Protein AF-A0A815YYY9-F1 (afdb_monomer_lite)

Foldseek 3Di:
DCPVVVVVVVVVVVVVVVVVVVVVVVVVVVVVVVVVVVVVVVCVVVVVVVVVVVVVVVVVVVVVVVVVVVVVVVVVVVVVVVVVVVVVVVVVVVVVVVVVVVVVVVVVVVVVVVVVVVVVVVVVVVVVVVVVVVVVVVVVVVVVVVVVVVVVVVVVVVVPDDPVVVVVVVVVVVVVVVVVVVVVVVVLLVLLVVLQVVQQVVVVVCVVCVVVVHHPVNVVDDDDRDDRPPDDQADDPPSSPPPDD

InterPro domains:
  IPR025593 Growth arrest-specific protein 8 domain [PF13851] (1-187)
  IPR039308 Growth arrest-specific protein 8 [PTHR31543] (1-241)

Organism: NCBI:txid433720

Sequence (245 aa):
KNYYNDITLNNLNLINTLKNEIENKKKEEERLQKRMTELENENRKMREPLEAARKELEELRRKAENFEKTKALYEKTKSQLKNCEADFKNSKWEYEVLLQRFEIIQKERDDLYNKFIKAINEVQQKSSLKNLLLEKKLSTLADSLEKKEAQLNEVLSASNLDPASLSVVTRKLEEVLDAKNTSIRDLQYELARVCKAHNDILRTYEAKLRQFGIPIEEIGFKPLESAVAGQQLGRGVAGLVTSPP

Structure (mmCIF, N/CA/C/O backbone):
data_AF-A0A815YYY9-F1
#
_entry.id   AF-A0A815YYY9-F1
#
loop_
_atom_site.group_PDB
_atom_site.id
_atom_site.type_symbol
_atom_site.label_atom_id
_atom_site.label_alt_id
_atom_site.label_comp_id
_atom_site.label_asym_id
_atom_site.label_entity_id
_atom_site.label_seq_id
_atom_site.pdbx_PDB_ins_code
_atom_site.Cartn_x
_atom_site.Cartn_y
_atom_site.Cartn_z
_atom_site.occupancy
_atom_site.B_iso_or_equiv
_atom_site.auth_seq_id
_atom_site.auth_comp_id
_atom_site.auth_asym_id
_atom_site.auth_atom_id
_atom_site.pdbx_PDB_model_num
ATOM 1 N N . LYS A 1 1 ? -93.487 5.468 129.216 1.00 51.47 1 LYS A N 1
ATOM 2 C CA . LYS A 1 1 ? -92.030 5.207 129.083 1.00 51.47 1 LYS A CA 1
ATOM 3 C C . LYS A 1 1 ? -91.671 4.240 127.935 1.00 51.47 1 LYS A C 1
ATOM 5 O O . LYS A 1 1 ? -90.515 4.254 127.552 1.00 51.47 1 LYS A O 1
ATOM 10 N N . ASN A 1 2 ? -92.624 3.513 127.319 1.00 56.38 2 ASN A N 1
ATOM 11 C CA . ASN A 1 2 ? -92.329 2.509 126.271 1.00 56.38 2 ASN A CA 1
ATOM 12 C C . ASN A 1 2 ? -92.392 3.019 124.808 1.00 56.38 2 ASN A C 1
ATOM 14 O O . ASN A 1 2 ? -91.608 2.566 123.991 1.00 56.38 2 ASN A O 1
ATOM 18 N N . TYR A 1 3 ? -93.229 4.011 124.473 1.00 56.28 3 TYR A N 1
ATOM 19 C CA . TYR A 1 3 ? -93.378 4.519 123.089 1.00 56.28 3 TYR A CA 1
ATOM 20 C C . TYR A 1 3 ? -92.104 5.173 122.517 1.00 56.28 3 TYR A C 1
ATOM 22 O O . TYR A 1 3 ? -91.710 4.930 121.381 1.00 56.28 3 TYR A O 1
ATOM 30 N N . TYR A 1 4 ? -91.406 5.961 123.339 1.00 54.97 4 TYR A N 1
ATOM 31 C CA . TYR A 1 4 ? -90.119 6.546 122.957 1.00 54.97 4 TYR A CA 1
ATOM 32 C C . TYR A 1 4 ? -89.001 5.501 122.856 1.00 54.97 4 TYR A C 1
ATOM 34 O O . TYR A 1 4 ? -88.022 5.764 122.167 1.00 54.97 4 TYR A O 1
ATOM 42 N N . ASN A 1 5 ? -89.161 4.332 123.491 1.00 58.66 5 ASN A N 1
ATOM 43 C CA . ASN A 1 5 ? -88.198 3.230 123.468 1.00 58.66 5 ASN A CA 1
ATOM 44 C C . ASN A 1 5 ? -88.311 2.399 122.171 1.00 58.66 5 ASN A C 1
ATOM 46 O O . ASN A 1 5 ? -87.298 2.022 121.598 1.00 58.66 5 ASN A O 1
ATOM 50 N N . ASP A 1 6 ? -89.527 2.192 121.649 1.00 61.88 6 ASP A N 1
ATOM 51 C CA . ASP A 1 6 ? -89.749 1.480 120.376 1.00 61.88 6 ASP A CA 1
ATOM 52 C C . ASP A 1 6 ? -89.409 2.339 119.150 1.00 61.88 6 ASP A C 1
ATOM 54 O O . ASP A 1 6 ? -88.838 1.843 118.179 1.00 61.88 6 ASP A O 1
ATOM 58 N N . ILE A 1 7 ? -89.685 3.650 119.200 1.00 64.38 7 ILE A N 1
ATOM 59 C CA . ILE A 1 7 ? -89.238 4.589 118.156 1.00 64.38 7 ILE A CA 1
ATOM 60 C C . ILE A 1 7 ? -87.713 4.699 118.158 1.00 64.38 7 ILE A C 1
ATOM 62 O O . ILE A 1 7 ? -87.104 4.723 117.090 1.00 64.38 7 ILE A O 1
ATOM 66 N N . THR A 1 8 ? -87.073 4.720 119.333 1.00 62.91 8 THR A N 1
ATOM 67 C CA . THR A 1 8 ? -85.605 4.678 119.389 1.00 62.91 8 THR A CA 1
ATOM 68 C C . THR A 1 8 ? -85.065 3.346 118.896 1.00 62.91 8 THR A C 1
ATOM 70 O O . THR A 1 8 ? -84.108 3.390 118.139 1.00 62.91 8 THR A O 1
ATOM 73 N N . LEU A 1 9 ? -85.683 2.201 119.205 1.00 70.38 9 LEU A N 1
ATOM 74 C CA . LEU A 1 9 ? -85.263 0.884 118.706 1.00 70.38 9 LEU A CA 1
ATOM 75 C C . LEU A 1 9 ? -85.405 0.755 117.178 1.00 70.38 9 LEU A C 1
ATOM 77 O O . LEU A 1 9 ? -84.488 0.270 116.517 1.00 70.38 9 LEU A O 1
ATOM 81 N N . ASN A 1 10 ? -86.516 1.221 116.598 1.00 73.12 10 ASN A N 1
ATOM 82 C CA . ASN A 1 10 ? -86.735 1.183 115.149 1.00 73.12 10 ASN A CA 1
ATOM 83 C C . ASN A 1 10 ? -85.814 2.164 114.409 1.00 73.12 10 ASN A C 1
ATOM 85 O O . ASN A 1 10 ? -85.185 1.799 113.417 1.00 73.12 10 ASN A O 1
ATOM 89 N N . ASN A 1 11 ? -85.640 3.377 114.945 1.00 75.50 11 ASN A N 1
ATOM 90 C CA . ASN A 1 11 ? -84.644 4.313 114.432 1.00 75.50 11 ASN A CA 1
ATOM 91 C C . ASN A 1 11 ? -83.228 3.734 114.567 1.00 75.50 11 ASN A C 1
ATOM 93 O O . ASN A 1 11 ? -82.436 3.892 113.646 1.00 75.50 11 ASN A O 1
ATOM 97 N N . LEU A 1 12 ? -82.912 3.005 115.645 1.00 77.12 12 LEU A N 1
ATOM 98 C CA . LEU A 1 12 ? -81.626 2.320 115.811 1.00 77.12 12 LEU A CA 1
ATOM 99 C C . LEU A 1 12 ? -81.430 1.223 114.757 1.00 77.12 12 LEU A C 1
ATOM 101 O O . LEU A 1 12 ? -80.347 1.113 114.191 1.00 77.12 12 LEU A O 1
ATOM 105 N N . ASN A 1 13 ? -82.469 0.436 114.466 1.00 76.06 13 ASN A N 1
ATOM 106 C CA . ASN A 1 13 ? -82.440 -0.619 113.450 1.00 76.06 13 ASN A CA 1
ATOM 107 C C . ASN A 1 13 ? -82.316 -0.052 112.031 1.00 76.06 13 ASN A C 1
ATOM 109 O O . ASN A 1 13 ? -81.533 -0.571 111.235 1.00 76.06 13 ASN A O 1
ATOM 113 N N . LEU A 1 14 ? -83.016 1.041 111.718 1.00 79.56 14 LEU A N 1
ATOM 114 C CA . LEU A 1 14 ? -82.876 1.750 110.445 1.00 79.56 14 LEU A CA 1
ATOM 115 C C . LEU A 1 14 ? -81.485 2.385 110.317 1.00 79.56 14 LEU A C 1
ATOM 117 O O . LEU A 1 14 ? -80.840 2.230 109.286 1.00 79.56 14 LEU A O 1
ATOM 121 N N . ILE A 1 15 ? -80.980 3.021 111.380 1.00 78.38 15 ILE A N 1
ATOM 122 C CA . ILE A 1 15 ? -79.609 3.547 111.446 1.00 78.38 15 ILE A CA 1
ATOM 123 C C . ILE A 1 15 ? -78.587 2.417 111.266 1.00 78.38 15 ILE A C 1
ATOM 125 O O . ILE A 1 15 ? -77.602 2.612 110.563 1.00 78.38 15 ILE A O 1
ATOM 129 N N . ASN A 1 16 ? -78.815 1.235 111.845 1.00 79.62 16 ASN A N 1
ATOM 130 C CA . ASN A 1 16 ? -77.949 0.066 111.672 1.00 79.62 16 ASN A CA 1
ATOM 131 C C . ASN A 1 16 ? -78.014 -0.503 110.248 1.00 79.62 16 ASN A C 1
ATOM 133 O O . ASN A 1 16 ? -76.984 -0.875 109.694 1.00 79.62 16 ASN A O 1
ATOM 137 N N . THR A 1 17 ? -79.194 -0.529 109.629 1.00 81.44 17 THR A N 1
ATOM 138 C CA . THR A 1 17 ? -79.374 -1.016 108.251 1.00 81.44 17 THR A CA 1
ATOM 139 C C . THR A 1 17 ? -78.732 -0.061 107.248 1.00 81.44 17 THR A C 1
ATOM 141 O O . THR A 1 17 ? -77.953 -0.495 106.405 1.00 81.44 17 THR A O 1
ATOM 144 N N . LEU A 1 18 ? -78.958 1.247 107.402 1.00 82.25 18 LEU A N 1
ATOM 145 C CA . LEU A 1 18 ? -78.299 2.283 106.606 1.00 82.25 18 LEU A CA 1
ATOM 146 C C . LEU A 1 18 ? -76.786 2.304 106.853 1.00 82.25 18 LEU A C 1
ATOM 148 O O . LEU A 1 18 ? -76.026 2.483 105.909 1.00 82.25 18 LEU A O 1
ATOM 152 N N . LYS A 1 19 ? -76.318 2.060 108.087 1.00 83.44 19 LYS A N 1
ATOM 153 C CA . LYS A 1 19 ? -74.886 1.859 108.368 1.00 83.44 19 LYS A CA 1
ATOM 154 C C . LYS A 1 19 ? -74.324 0.658 107.613 1.00 83.44 19 LYS A C 1
ATOM 156 O O . LYS A 1 19 ? -73.266 0.797 107.011 1.00 83.44 19 LYS A O 1
ATOM 161 N N . ASN A 1 20 ? -75.025 -0.475 107.608 1.00 85.06 20 ASN A N 1
ATOM 162 C CA . ASN A 1 20 ? -74.605 -1.673 106.880 1.00 85.06 20 ASN A CA 1
ATOM 163 C C . ASN A 1 20 ? -74.613 -1.457 105.358 1.00 85.06 20 ASN A C 1
ATOM 165 O O . ASN A 1 20 ? -73.687 -1.894 104.681 1.00 85.06 20 ASN A O 1
ATOM 169 N N . GLU A 1 21 ? -75.608 -0.758 104.805 1.00 84.94 21 GLU A N 1
ATOM 170 C CA . GLU A 1 21 ? -75.624 -0.387 103.383 1.00 84.94 21 GLU A CA 1
ATOM 171 C C . GLU A 1 21 ? -74.503 0.592 103.030 1.00 84.94 21 GLU A C 1
ATOM 173 O O . GLU A 1 21 ? -73.833 0.401 102.018 1.00 84.94 21 GLU A O 1
ATOM 178 N N . ILE A 1 22 ? -74.247 1.602 103.868 1.00 85.94 22 ILE A N 1
ATOM 179 C CA . ILE A 1 22 ? -73.114 2.524 103.703 1.00 85.94 22 ILE A CA 1
ATOM 180 C C . ILE A 1 22 ? -71.790 1.758 103.776 1.00 85.94 22 ILE A C 1
ATOM 182 O O . ILE A 1 22 ? -70.882 2.038 102.997 1.00 85.94 22 ILE A O 1
ATOM 186 N N . GLU A 1 23 ? -71.666 0.778 104.671 1.00 86.69 23 GLU A N 1
ATOM 187 C CA . GLU A 1 23 ? -70.468 -0.053 104.787 1.00 86.69 23 GLU A CA 1
ATOM 188 C C . GLU A 1 23 ? -70.287 -0.979 103.574 1.00 86.69 23 GLU A C 1
ATOM 190 O O . GLU A 1 23 ? -69.176 -1.108 103.058 1.00 86.69 23 GLU A O 1
ATOM 195 N N . ASN A 1 24 ? -71.368 -1.573 103.064 1.00 87.31 24 ASN A N 1
ATOM 196 C CA . ASN A 1 24 ? -71.340 -2.395 101.854 1.00 87.31 24 ASN A CA 1
ATOM 197 C C . ASN A 1 24 ? -71.006 -1.566 100.612 1.00 87.31 24 ASN A C 1
ATOM 199 O O . ASN A 1 24 ? -70.127 -1.959 99.846 1.00 87.31 24 ASN A O 1
ATOM 203 N N . LYS A 1 25 ? -71.632 -0.394 100.444 1.00 87.38 25 LYS A N 1
ATOM 204 C CA . LYS A 1 25 ? -71.305 0.530 99.353 1.00 87.38 25 LYS A CA 1
ATOM 205 C C . LYS A 1 25 ? -69.876 1.047 99.454 1.00 87.38 25 LYS A C 1
ATOM 207 O O . LYS A 1 25 ? -69.204 1.096 98.435 1.00 87.38 25 LYS A O 1
ATOM 212 N N . LYS A 1 26 ? -69.366 1.325 100.661 1.00 86.94 26 LYS A N 1
ATOM 213 C CA . LYS A 1 26 ? -67.942 1.641 100.868 1.00 86.94 26 LYS A CA 1
ATOM 214 C C . LYS A 1 26 ? -67.027 0.501 100.431 1.00 86.94 26 LYS A C 1
ATOM 216 O O . LYS A 1 26 ? -66.047 0.755 99.745 1.00 86.94 26 LYS A O 1
ATOM 221 N N . LYS A 1 27 ? -67.338 -0.751 100.788 1.00 90.38 27 LYS A N 1
ATOM 222 C CA . LYS A 1 27 ? -66.555 -1.927 100.353 1.00 90.38 27 LYS A CA 1
ATOM 223 C C . LYS A 1 27 ? -66.599 -2.119 98.833 1.00 90.38 27 LYS A C 1
ATOM 225 O O . LYS A 1 27 ? -65.610 -2.552 98.243 1.00 90.38 27 LYS A O 1
ATOM 230 N N . GLU A 1 28 ? -67.731 -1.828 98.200 1.00 89.31 28 GLU A N 1
ATOM 231 C CA . GLU A 1 28 ? -67.900 -1.919 96.747 1.00 89.31 28 GLU A CA 1
ATOM 232 C C . GLU A 1 28 ? -67.160 -0.793 96.010 1.00 89.31 28 GLU A C 1
ATOM 234 O O . GLU A 1 28 ? -66.432 -1.062 95.056 1.00 89.31 28 GLU A O 1
ATOM 239 N N . GLU A 1 29 ? -67.253 0.440 96.510 1.00 87.81 29 GLU A N 1
ATOM 240 C CA . GLU A 1 29 ? -66.496 1.604 96.038 1.00 87.81 29 GLU A CA 1
ATOM 241 C C . GLU A 1 29 ? -64.986 1.371 96.175 1.00 87.81 29 GLU A C 1
ATOM 243 O O . GLU A 1 29 ? -64.237 1.596 95.232 1.00 87.81 29 GLU A O 1
ATOM 248 N N . GLU A 1 30 ? -64.531 0.804 97.293 1.00 90.31 30 GLU A N 1
ATOM 249 C CA . GLU A 1 30 ? -63.120 0.475 97.515 1.00 90.31 30 GLU A CA 1
ATOM 250 C C . GLU A 1 30 ? -62.622 -0.638 96.569 1.00 90.31 30 GLU A C 1
ATOM 252 O O . GLU A 1 30 ? -61.481 -0.605 96.100 1.00 90.31 30 GLU A O 1
ATOM 257 N N . ARG A 1 31 ? -63.479 -1.614 96.227 1.00 89.94 31 ARG A N 1
ATOM 258 C CA . ARG A 1 31 ? -63.184 -2.638 95.206 1.00 89.94 31 ARG A CA 1
ATOM 259 C C . ARG A 1 31 ? -63.127 -2.051 93.799 1.00 89.94 31 ARG A C 1
ATOM 261 O O . ARG A 1 31 ? -62.219 -2.398 93.045 1.00 89.94 31 ARG A O 1
ATOM 268 N N . LEU A 1 32 ? -64.074 -1.183 93.450 1.00 90.38 32 LEU A N 1
ATOM 269 C CA . LEU A 1 32 ? -64.093 -0.477 92.170 1.00 90.38 32 LEU A CA 1
ATOM 270 C C . LEU A 1 32 ? -62.870 0.427 92.034 1.00 90.38 32 LEU A C 1
ATOM 272 O O . LEU A 1 32 ? -62.209 0.371 91.003 1.00 90.38 32 LEU A O 1
ATOM 276 N N . GLN A 1 33 ? -62.499 1.156 93.088 1.00 90.81 33 GLN A N 1
ATOM 277 C CA . GLN A 1 33 ? -61.304 1.994 93.115 1.00 90.81 33 GLN A CA 1
ATOM 278 C C . GLN A 1 33 ? -60.037 1.160 92.897 1.00 90.81 33 GLN A C 1
ATOM 280 O O . GLN A 1 33 ? -59.215 1.512 92.056 1.00 90.81 33 GLN A O 1
ATOM 285 N N . LYS A 1 34 ? -59.903 0.006 93.572 1.00 91.00 34 LYS A N 1
ATOM 286 C CA . LYS A 1 34 ? -58.786 -0.929 93.337 1.00 91.00 34 LYS A CA 1
ATOM 287 C C . LYS A 1 34 ? -58.744 -1.412 91.887 1.00 91.00 34 LYS A C 1
ATOM 289 O O . LYS A 1 34 ? -57.704 -1.295 91.246 1.00 91.00 34 LYS A O 1
ATOM 294 N N . ARG A 1 35 ? -59.878 -1.855 91.333 1.00 91.06 35 ARG A N 1
ATOM 295 C CA . ARG A 1 35 ? -59.982 -2.285 89.927 1.00 91.06 35 ARG A CA 1
ATOM 296 C C . ARG A 1 35 ? -59.618 -1.159 88.953 1.00 91.06 35 ARG A C 1
ATOM 298 O O . ARG A 1 35 ? -58.947 -1.403 87.956 1.00 91.06 35 ARG A O 1
ATOM 305 N N . MET A 1 36 ? -60.046 0.067 89.246 1.00 91.19 36 MET A N 1
ATOM 306 C CA . MET A 1 36 ? -59.750 1.255 88.447 1.00 91.19 36 MET A CA 1
ATOM 307 C C . MET A 1 36 ? -58.248 1.552 88.463 1.00 91.19 36 MET A C 1
ATOM 309 O O . MET A 1 36 ? -57.651 1.704 87.403 1.00 91.19 36 MET A O 1
ATOM 313 N N . THR A 1 37 ? -57.611 1.504 89.638 1.00 90.50 37 THR A N 1
ATOM 314 C CA . THR A 1 37 ? -56.154 1.679 89.764 1.00 90.50 37 THR A CA 1
ATOM 315 C C . THR A 1 37 ? -55.350 0.548 89.113 1.00 90.50 37 THR A C 1
ATOM 317 O O . THR A 1 37 ? -54.283 0.795 88.554 1.00 90.50 37 THR A O 1
ATOM 320 N N . GLU A 1 38 ? -55.845 -0.694 89.147 1.00 91.56 38 GLU A N 1
ATOM 321 C CA . GLU A 1 38 ? -55.233 -1.834 88.452 1.00 91.56 38 GLU A CA 1
ATOM 322 C C . GLU A 1 38 ? -55.280 -1.633 86.935 1.00 91.56 38 GLU A C 1
ATOM 324 O O . GLU A 1 38 ? -54.240 -1.719 86.282 1.00 91.56 38 GLU A O 1
ATOM 329 N N . LEU A 1 39 ? -56.449 -1.271 86.396 1.00 90.69 39 LEU A N 1
ATOM 330 C CA . LEU A 1 39 ? -56.627 -0.966 84.975 1.00 90.69 39 LEU A CA 1
ATOM 331 C C . LEU A 1 39 ? -55.785 0.234 84.534 1.00 90.69 39 LEU A C 1
ATOM 333 O O . LEU A 1 39 ? -55.176 0.186 83.471 1.00 90.69 39 LEU A O 1
ATOM 337 N N . GLU A 1 40 ? -55.703 1.298 85.332 1.00 89.44 40 GLU A N 1
ATOM 338 C CA . GLU A 1 40 ? -54.847 2.453 85.036 1.00 89.44 40 GLU A CA 1
ATOM 339 C C . GLU A 1 40 ? -53.365 2.074 85.003 1.00 89.44 40 GLU A C 1
ATOM 341 O O . GLU A 1 40 ? -52.644 2.477 84.088 1.00 89.44 40 GLU A O 1
ATOM 346 N N . ASN A 1 41 ? -52.907 1.261 85.959 1.00 90.38 41 ASN A N 1
ATOM 347 C CA . ASN A 1 41 ? -51.532 0.767 85.987 1.00 90.38 41 ASN A CA 1
ATOM 348 C C . ASN A 1 41 ? -51.227 -0.149 84.799 1.00 90.38 41 ASN A C 1
ATOM 350 O O . ASN A 1 41 ? -50.145 -0.059 84.216 1.00 90.38 41 ASN A O 1
ATOM 354 N N . GLU A 1 42 ? -52.163 -1.013 84.422 1.00 90.38 42 GLU A N 1
ATOM 355 C CA . GLU A 1 42 ? -52.025 -1.912 83.277 1.00 90.38 42 GLU A CA 1
ATOM 356 C C . GLU A 1 42 ? -52.006 -1.127 81.958 1.00 90.38 42 GLU A C 1
ATOM 358 O O . GLU A 1 42 ? -51.116 -1.312 81.129 1.00 90.38 42 GLU A O 1
ATOM 363 N N . ASN A 1 43 ? -52.894 -0.144 81.811 1.00 90.38 43 ASN A N 1
ATOM 364 C CA . ASN A 1 43 ? -52.939 0.747 80.653 1.00 90.38 43 ASN A CA 1
ATOM 365 C C . ASN A 1 43 ? -51.658 1.599 80.549 1.00 90.38 43 ASN A C 1
ATOM 367 O O . ASN A 1 43 ? -51.099 1.774 79.465 1.00 90.38 43 ASN A O 1
ATOM 371 N N . ARG A 1 44 ? -51.117 2.057 81.688 1.00 89.12 44 ARG A N 1
ATOM 372 C CA . ARG A 1 44 ? -49.830 2.766 81.747 1.00 89.12 44 ARG A CA 1
ATOM 373 C C . ARG A 1 44 ? -48.664 1.866 81.335 1.00 89.12 44 ARG A C 1
ATOM 375 O O . ARG A 1 44 ? -47.831 2.307 80.547 1.00 89.12 44 ARG A O 1
ATOM 382 N N . LYS A 1 45 ? -48.636 0.610 81.799 1.00 92.12 45 LYS A N 1
ATOM 383 C CA . LYS A 1 45 ? -47.624 -0.390 81.411 1.00 92.12 45 LYS A CA 1
ATOM 384 C C . LYS A 1 45 ? -47.684 -0.755 79.930 1.00 92.12 45 LYS A C 1
ATOM 386 O O . LYS A 1 45 ? -46.641 -1.003 79.342 1.00 92.12 45 LYS A O 1
ATOM 391 N N . MET A 1 46 ? -48.871 -0.788 79.327 1.00 92.25 46 MET A N 1
ATOM 392 C CA . MET A 1 46 ? -49.052 -1.167 77.918 1.00 92.25 46 MET A CA 1
ATOM 393 C C . MET A 1 46 ? -48.786 -0.014 76.941 1.00 92.25 46 MET A C 1
ATOM 395 O O . MET A 1 46 ? -48.475 -0.251 75.772 1.00 92.25 46 MET A O 1
ATOM 399 N N . ARG A 1 47 ? -48.867 1.237 77.407 1.00 92.81 47 ARG A N 1
ATOM 400 C CA . ARG A 1 47 ? -48.697 2.428 76.566 1.00 92.81 47 ARG A CA 1
ATOM 401 C C . ARG A 1 47 ? -47.287 2.559 75.984 1.00 92.81 47 ARG A C 1
ATOM 403 O O . ARG A 1 47 ? -47.159 2.811 74.789 1.00 92.81 47 ARG A O 1
ATOM 410 N N . GLU A 1 48 ? -46.251 2.374 76.800 1.00 90.81 48 GLU A N 1
ATOM 41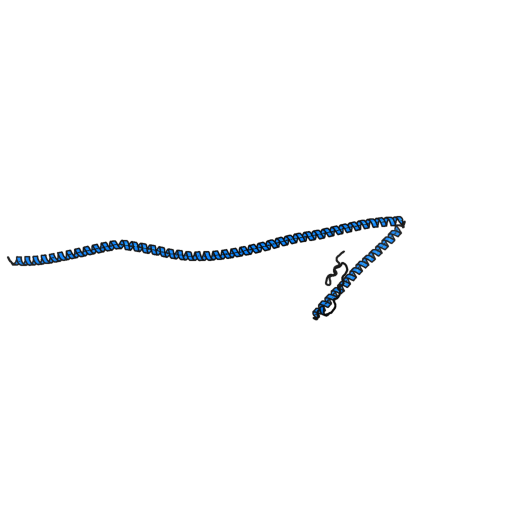1 C CA . GLU A 1 48 ? -44.851 2.474 76.355 1.00 90.81 48 GLU A CA 1
ATOM 412 C C . GLU A 1 48 ? -44.473 1.384 75.329 1.00 90.81 48 GLU A C 1
ATOM 414 O O . GLU A 1 48 ? -43.971 1.746 74.262 1.00 90.81 48 GLU A O 1
ATOM 419 N N . PRO A 1 49 ? -44.775 0.084 75.550 1.00 94.81 49 PRO A N 1
ATOM 420 C CA . PRO A 1 49 ? -44.575 -0.964 74.548 1.00 94.81 49 PRO A CA 1
ATOM 421 C C . PRO A 1 49 ? -45.324 -0.703 73.242 1.00 94.81 49 PRO A C 1
ATOM 423 O O . PRO A 1 49 ? -44.777 -0.930 72.164 1.00 94.81 49 PRO A O 1
ATOM 426 N N . LEU A 1 50 ? -46.562 -0.200 73.317 1.00 94.44 50 LEU A N 1
ATOM 427 C CA . LEU A 1 50 ? -47.344 0.118 72.125 1.00 94.44 50 LEU A CA 1
ATOM 428 C C . LEU A 1 50 ? -46.708 1.259 71.323 1.00 94.44 50 LEU A C 1
ATOM 430 O O . LEU A 1 50 ? -46.675 1.211 70.094 1.00 94.44 50 LEU A O 1
ATOM 434 N N . GLU A 1 51 ? -46.203 2.289 72.002 1.00 94.62 51 GLU A N 1
ATOM 435 C CA . GLU A 1 51 ? -45.536 3.410 71.345 1.00 94.62 51 GLU A CA 1
ATOM 436 C C . GLU A 1 51 ? -44.180 3.004 70.748 1.00 94.62 51 GLU A C 1
ATOM 438 O O . GLU A 1 51 ? -43.865 3.401 69.624 1.00 94.62 51 GLU A O 1
ATOM 443 N N . ALA A 1 52 ? -43.416 2.158 71.445 1.00 94.81 52 ALA A N 1
ATOM 444 C CA . ALA A 1 52 ? -42.176 1.576 70.936 1.00 94.81 52 ALA A CA 1
ATOM 445 C C . ALA A 1 52 ? -42.424 0.715 69.685 1.00 94.81 52 ALA A C 1
ATOM 447 O O . ALA A 1 52 ? -41.785 0.936 68.658 1.00 94.81 52 ALA A O 1
ATOM 448 N N . ALA A 1 53 ? -43.419 -0.178 69.723 1.00 95.44 53 ALA A N 1
ATOM 449 C CA . ALA A 1 53 ? -43.789 -1.017 68.583 1.00 95.44 53 ALA A CA 1
ATOM 450 C C . ALA A 1 53 ? -44.276 -0.189 67.379 1.00 95.44 53 ALA A C 1
ATOM 452 O O . ALA A 1 53 ? -43.991 -0.528 66.232 1.00 95.44 53 ALA A O 1
ATOM 453 N N . ARG A 1 54 ? -44.986 0.925 67.616 1.00 95.06 54 ARG A N 1
ATOM 454 C CA . ARG A 1 54 ? -45.387 1.856 66.546 1.00 95.06 54 ARG A CA 1
ATOM 455 C C . ARG A 1 54 ? -44.184 2.533 65.891 1.00 95.06 54 ARG A C 1
ATOM 457 O O . ARG A 1 54 ? -44.130 2.584 64.665 1.00 95.06 54 ARG A O 1
ATOM 464 N N . LYS A 1 55 ? -43.224 3.013 66.688 1.00 96.12 55 LYS A N 1
ATOM 465 C CA . LYS A 1 55 ? -41.976 3.611 66.181 1.00 96.12 55 LYS A CA 1
ATOM 466 C C . LYS A 1 55 ? -41.166 2.596 65.373 1.00 96.12 55 LYS A C 1
ATOM 468 O O . LYS A 1 55 ? -40.731 2.903 64.267 1.00 96.12 55 LYS A O 1
ATOM 473 N N . GLU A 1 56 ? -41.042 1.370 65.874 1.00 96.56 56 GLU A N 1
ATOM 474 C CA . GLU A 1 56 ? -40.347 0.285 65.176 1.00 96.56 56 GLU A CA 1
ATOM 475 C C . GLU A 1 56 ? -41.034 -0.087 63.852 1.00 96.56 56 GLU A C 1
ATOM 477 O O . GLU A 1 56 ? -40.368 -0.241 62.827 1.00 96.56 56 GLU A O 1
ATOM 482 N N . LEU A 1 57 ? -42.371 -0.153 63.830 1.00 96.75 57 LEU A N 1
ATOM 483 C CA . LEU A 1 57 ? -43.140 -0.384 62.605 1.00 96.75 57 LEU A CA 1
ATOM 484 C C . LEU A 1 57 ? -42.865 0.700 61.552 1.00 96.75 57 LEU A C 1
ATOM 486 O O . LEU A 1 57 ? -42.727 0.397 60.366 1.00 96.75 57 LEU A O 1
ATOM 490 N N . GLU A 1 58 ? -42.797 1.961 61.971 1.00 96.44 58 GLU A N 1
ATOM 491 C CA . GLU A 1 58 ? -42.547 3.091 61.077 1.00 96.44 58 GLU A CA 1
ATOM 492 C C . GLU A 1 58 ? -41.115 3.079 60.525 1.00 96.44 58 GLU A C 1
ATOM 494 O O . GLU A 1 58 ? -40.908 3.256 59.320 1.00 96.44 58 GLU A O 1
ATOM 499 N N . GLU A 1 59 ? -40.128 2.745 61.359 1.00 96.88 59 GLU A N 1
ATOM 500 C CA . GLU A 1 59 ? -38.753 2.521 60.907 1.00 96.88 59 GLU A CA 1
ATOM 501 C C . GLU A 1 59 ? -38.639 1.353 59.922 1.00 96.88 59 GLU A C 1
ATOM 503 O O . GLU A 1 59 ? -37.961 1.472 58.897 1.00 96.88 59 GLU A O 1
ATOM 508 N N . LEU A 1 60 ? -39.300 0.227 60.204 1.00 96.69 60 LEU A N 1
ATOM 509 C CA . LEU A 1 60 ? -39.306 -0.940 59.322 1.00 96.69 60 LEU A CA 1
ATOM 510 C C . LEU A 1 60 ? -39.961 -0.620 57.978 1.00 96.69 60 LEU A C 1
ATOM 512 O O . LEU A 1 60 ? -39.420 -0.992 56.936 1.00 96.69 60 LEU A O 1
ATOM 516 N N . ARG A 1 61 ? -41.068 0.134 57.974 1.00 96.25 61 ARG A N 1
ATOM 517 C CA . ARG A 1 61 ? -41.701 0.620 56.737 1.00 96.25 61 ARG A CA 1
ATOM 518 C C . ARG A 1 61 ? -40.750 1.493 55.924 1.00 96.25 61 ARG A C 1
ATOM 520 O O . ARG A 1 61 ? -40.596 1.264 54.726 1.00 96.25 61 ARG A O 1
ATOM 527 N N . ARG A 1 62 ? -40.050 2.430 56.570 1.00 97.25 62 ARG A N 1
ATOM 528 C CA . ARG A 1 62 ? -39.053 3.281 55.902 1.00 97.25 62 ARG A CA 1
ATOM 529 C C . ARG A 1 62 ? -37.893 2.461 55.323 1.00 97.25 62 ARG A C 1
ATOM 531 O O . ARG A 1 62 ? -37.451 2.730 54.206 1.00 97.25 62 ARG A O 1
ATOM 538 N N . LYS A 1 63 ? -37.405 1.452 56.054 1.00 96.94 63 LYS A N 1
ATOM 539 C CA . LYS A 1 63 ? -36.353 0.533 55.579 1.00 96.94 63 LYS A CA 1
ATOM 540 C C . LYS A 1 63 ? -36.823 -0.286 54.373 1.00 96.94 63 LYS A C 1
ATOM 542 O O . LYS A 1 63 ? -36.067 -0.406 53.413 1.00 96.94 63 LYS A O 1
ATOM 547 N N . ALA A 1 64 ? -38.056 -0.794 54.395 1.00 96.88 64 ALA A N 1
ATOM 548 C CA . ALA A 1 64 ? -38.639 -1.549 53.286 1.00 96.88 64 ALA A CA 1
ATOM 549 C C . ALA A 1 64 ? -38.785 -0.692 52.019 1.00 96.88 64 ALA A C 1
ATOM 551 O O . ALA A 1 64 ? -38.383 -1.116 50.937 1.00 96.88 64 ALA A O 1
ATOM 552 N N . GLU A 1 65 ? -39.274 0.545 52.153 1.00 97.06 65 GLU A N 1
ATOM 553 C CA . GLU A 1 65 ? -39.379 1.473 51.023 1.00 97.06 65 GLU A CA 1
ATOM 554 C C . GLU A 1 65 ? -37.999 1.813 50.439 1.00 97.06 65 GLU A C 1
ATOM 556 O O . GLU A 1 65 ? -37.815 1.839 49.221 1.00 97.06 65 GLU A O 1
ATOM 561 N N . ASN A 1 66 ? -37.000 2.038 51.299 1.00 97.38 66 ASN A N 1
ATOM 562 C CA . ASN A 1 66 ? -35.633 2.279 50.849 1.00 97.38 66 ASN A CA 1
ATOM 563 C C . ASN A 1 66 ? -35.043 1.055 50.132 1.00 97.38 66 ASN A C 1
ATOM 565 O O . ASN A 1 66 ? -34.403 1.208 49.096 1.00 97.38 66 ASN A O 1
ATOM 569 N N . PHE A 1 67 ? -35.292 -0.151 50.646 1.00 97.38 67 PHE A N 1
ATOM 570 C CA . PHE A 1 67 ? -34.840 -1.391 50.021 1.00 97.38 67 PHE A CA 1
ATOM 571 C C . PHE A 1 67 ? -35.429 -1.574 48.616 1.00 97.38 67 PHE A C 1
ATOM 573 O O . PHE A 1 67 ? -34.678 -1.862 47.684 1.00 97.38 67 PHE A O 1
ATOM 580 N N . GLU A 1 68 ? -36.731 -1.332 48.430 1.00 97.12 68 GLU A N 1
ATOM 581 C CA . GLU A 1 68 ? -37.365 -1.385 47.104 1.00 97.12 68 GLU A CA 1
ATOM 582 C C . GLU A 1 68 ? -36.754 -0.360 46.134 1.00 97.12 68 GLU A C 1
ATOM 584 O O . GLU A 1 68 ? -36.428 -0.694 44.991 1.00 97.12 68 GLU A O 1
ATOM 589 N N . LYS A 1 69 ? -36.485 0.869 46.599 1.00 97.44 69 LYS A N 1
ATOM 590 C CA . LYS A 1 69 ? -35.790 1.890 45.792 1.00 97.44 69 LYS A CA 1
ATOM 591 C C . LYS A 1 69 ? -34.379 1.448 45.398 1.00 97.44 69 LYS A C 1
ATOM 593 O O . LYS A 1 69 ? -33.999 1.570 44.232 1.00 97.44 69 LYS A O 1
ATOM 598 N N . THR A 1 70 ? -33.601 0.919 46.343 1.00 97.50 70 THR A N 1
ATOM 599 C CA . THR A 1 70 ? -32.243 0.421 46.079 1.00 97.50 70 THR A CA 1
ATOM 600 C C . THR A 1 70 ? -32.257 -0.757 45.110 1.00 97.50 70 THR A C 1
ATOM 602 O O . THR A 1 70 ? -31.434 -0.800 44.198 1.00 97.50 70 THR A O 1
ATOM 605 N N . LYS A 1 71 ? -33.213 -1.678 45.250 1.00 98.06 71 LYS A N 1
ATOM 606 C CA . LYS A 1 71 ? -33.385 -2.822 44.351 1.00 98.06 71 LYS A CA 1
ATOM 607 C C . LYS A 1 71 ? -33.692 -2.376 42.920 1.00 98.06 71 LYS A C 1
ATOM 609 O O . LYS A 1 71 ? -33.057 -2.858 41.986 1.00 98.06 71 LYS A O 1
ATOM 614 N N . ALA A 1 72 ? -34.596 -1.411 42.743 1.00 97.25 72 ALA A N 1
ATOM 615 C CA . ALA A 1 72 ? -34.896 -0.849 41.427 1.00 97.25 72 ALA A CA 1
ATOM 616 C C . ALA A 1 72 ? -33.669 -0.166 40.791 1.00 97.25 72 ALA A C 1
ATOM 618 O O . ALA A 1 72 ? -33.401 -0.342 39.600 1.00 97.25 72 ALA A O 1
ATOM 619 N N . LEU A 1 73 ? -32.890 0.576 41.587 1.00 97.38 73 LEU A N 1
ATOM 620 C CA . LEU A 1 73 ? -31.652 1.197 41.116 1.00 97.38 73 LEU A CA 1
ATOM 621 C C . LEU A 1 73 ? -30.604 0.148 40.721 1.00 97.38 73 LEU A C 1
ATOM 623 O O . LEU A 1 73 ? -29.963 0.302 39.685 1.00 97.38 73 LEU A O 1
ATOM 627 N N . TYR A 1 74 ? -30.461 -0.916 41.514 1.00 98.06 74 TYR A N 1
ATOM 628 C CA . TYR A 1 74 ? -29.547 -2.021 41.236 1.00 98.06 74 TYR A CA 1
ATOM 629 C C . TYR A 1 74 ? -29.870 -2.717 39.909 1.00 98.06 74 TYR A C 1
ATOM 631 O O . TYR A 1 74 ? -28.973 -2.933 39.098 1.00 98.06 74 TYR A O 1
ATOM 639 N N . GLU A 1 75 ? -31.142 -3.019 39.634 1.00 98.12 75 GLU A N 1
ATOM 640 C CA . GLU A 1 75 ? -31.516 -3.634 38.353 1.00 98.12 75 GLU A CA 1
ATOM 641 C C . GLU A 1 75 ? -31.235 -2.700 37.166 1.00 98.12 75 GLU A C 1
ATOM 643 O O . GLU A 1 75 ? -30.745 -3.138 36.120 1.00 98.12 75 GLU A O 1
ATOM 648 N N . LYS A 1 76 ? -31.449 -1.388 37.340 1.00 97.69 76 LYS A N 1
ATOM 649 C CA . LYS A 1 76 ? -31.107 -0.391 36.319 1.00 97.69 76 LYS A CA 1
ATOM 650 C C . LYS A 1 76 ? -29.601 -0.352 36.044 1.00 97.69 76 LYS A C 1
ATOM 652 O O . LYS A 1 76 ? -29.201 -0.425 34.882 1.00 97.69 76 LYS A O 1
ATOM 657 N N . THR A 1 77 ? -28.766 -0.246 37.079 1.00 97.81 77 THR A N 1
ATOM 658 C CA . THR A 1 77 ? -27.304 -0.173 36.910 1.00 97.81 77 THR A CA 1
ATOM 659 C C . THR A 1 77 ? -26.733 -1.477 36.369 1.00 97.81 77 THR A C 1
ATOM 661 O O . THR A 1 77 ? -25.854 -1.450 35.511 1.00 97.81 77 THR A O 1
ATOM 664 N N . LYS A 1 78 ? -27.284 -2.622 36.778 1.00 98.19 78 LYS A N 1
ATOM 665 C CA . LYS A 1 78 ? -26.940 -3.937 36.228 1.00 98.19 78 LYS A CA 1
ATOM 666 C C . LYS A 1 78 ? -27.241 -4.032 34.732 1.00 98.19 78 LYS A C 1
ATOM 668 O O . LYS A 1 78 ? -26.403 -4.512 33.970 1.00 98.19 78 LYS A O 1
ATOM 673 N N . SER A 1 79 ? -28.402 -3.544 34.288 1.00 98.00 79 SER A N 1
ATOM 674 C CA . SER A 1 79 ? -28.723 -3.495 32.857 1.00 98.00 79 SER A CA 1
ATOM 675 C C . SER A 1 79 ? -27.784 -2.561 32.089 1.00 98.00 79 SER A C 1
ATOM 677 O O . SER A 1 79 ? -27.375 -2.890 30.979 1.00 98.00 79 SER A O 1
ATOM 679 N N . GLN A 1 80 ? -27.429 -1.410 32.667 1.00 98.12 80 GLN A N 1
ATOM 680 C CA . GLN A 1 80 ? -26.484 -0.473 32.053 1.00 98.12 80 GLN A CA 1
ATOM 681 C C . GLN A 1 80 ? -25.083 -1.075 31.928 1.00 98.12 80 GLN A C 1
ATOM 683 O O . GLN A 1 80 ? -24.459 -0.939 30.879 1.00 98.12 80 GLN A O 1
ATOM 688 N N . LEU A 1 81 ? -24.616 -1.782 32.960 1.00 98.25 81 LEU A N 1
ATOM 689 C CA . LEU A 1 81 ? -23.336 -2.482 32.937 1.00 98.25 81 LEU A CA 1
ATOM 690 C C . LEU A 1 81 ? -23.303 -3.526 31.819 1.00 98.25 81 LEU A C 1
ATOM 692 O O . LEU A 1 81 ? -22.362 -3.542 31.034 1.00 98.25 81 LEU A O 1
ATOM 696 N N . LYS A 1 82 ? -24.363 -4.330 31.687 1.00 98.50 82 LYS A N 1
ATOM 697 C CA . LYS A 1 82 ? -24.469 -5.334 30.622 1.00 98.50 82 LYS A CA 1
ATOM 698 C C . LYS A 1 82 ? -24.377 -4.715 29.223 1.00 98.50 82 LYS A C 1
ATOM 700 O O . LYS A 1 82 ? -23.716 -5.277 28.353 1.00 98.50 82 LYS A O 1
ATOM 705 N N . ASN A 1 83 ? -25.031 -3.574 29.005 1.00 98.19 83 ASN A N 1
ATOM 706 C CA . ASN A 1 83 ? -24.962 -2.870 27.723 1.00 98.19 83 ASN A CA 1
ATOM 707 C C . ASN A 1 83 ? -23.548 -2.325 27.473 1.00 98.19 83 ASN A C 1
ATOM 709 O O . ASN A 1 83 ? -22.983 -2.571 26.415 1.00 98.19 83 ASN A O 1
ATOM 713 N N . CYS A 1 84 ? -22.941 -1.691 28.478 1.00 98.25 84 CYS A N 1
ATOM 714 C CA . CYS A 1 84 ? -21.575 -1.174 28.394 1.00 98.25 84 CYS A CA 1
ATOM 715 C C . CYS A 1 84 ? -20.547 -2.285 28.100 1.00 98.25 84 CYS A C 1
ATOM 717 O O . CYS A 1 84 ? -19.648 -2.109 27.282 1.00 98.25 84 CYS A O 1
ATOM 719 N N . GLU A 1 85 ? -20.699 -3.463 28.712 1.00 98.31 85 GLU A N 1
ATOM 720 C CA . GLU A 1 85 ? -19.856 -4.630 28.430 1.00 98.31 85 GLU A CA 1
ATOM 721 C C . GLU A 1 85 ? -20.015 -5.144 26.993 1.00 98.31 85 GLU A C 1
ATOM 723 O O . GLU A 1 85 ? -19.038 -5.597 26.391 1.00 98.31 85 GLU A O 1
ATOM 728 N N . ALA A 1 86 ? -21.232 -5.101 26.443 1.00 98.38 86 ALA A N 1
ATOM 729 C CA . ALA A 1 86 ? -21.486 -5.479 25.057 1.00 98.38 86 ALA A CA 1
ATOM 730 C C . ALA A 1 86 ? -20.844 -4.477 24.086 1.00 98.38 86 ALA A C 1
ATOM 732 O O . ALA A 1 86 ? -20.123 -4.891 23.178 1.00 98.38 86 ALA A O 1
ATOM 733 N N . ASP A 1 87 ? -21.025 -3.179 24.332 1.00 98.25 87 ASP A N 1
ATOM 734 C CA . ASP A 1 87 ? -20.434 -2.108 23.526 1.00 98.25 87 ASP A CA 1
ATOM 735 C C . ASP A 1 87 ? -18.902 -2.175 23.558 1.00 98.25 87 ASP A C 1
ATOM 737 O O . ASP A 1 87 ? -18.254 -2.135 22.514 1.00 98.25 87 ASP A O 1
ATOM 741 N N . PHE A 1 88 ? -18.311 -2.398 24.737 1.00 98.44 88 PHE A N 1
ATOM 742 C CA . PHE A 1 88 ? -16.865 -2.567 24.882 1.00 98.44 88 PHE A CA 1
ATOM 743 C C . PHE A 1 88 ? -16.329 -3.748 24.063 1.00 98.44 88 PHE A C 1
ATOM 745 O O . PHE A 1 88 ? -15.300 -3.626 23.395 1.00 98.44 88 PHE A O 1
ATOM 752 N N . LYS A 1 89 ? -17.021 -4.895 24.085 1.00 98.56 89 LYS A N 1
ATOM 753 C CA . LYS A 1 89 ? -16.633 -6.067 23.283 1.00 98.56 89 LYS A CA 1
ATOM 754 C C . LYS A 1 89 ? -16.718 -5.778 21.786 1.00 98.56 89 LYS A C 1
ATOM 756 O O . LYS A 1 89 ? -15.802 -6.161 21.060 1.00 98.56 89 LYS A O 1
ATOM 761 N N . ASN A 1 90 ? -17.767 -5.084 21.346 1.00 98.44 90 ASN A N 1
ATOM 762 C CA . ASN A 1 90 ? -17.936 -4.701 19.945 1.00 98.44 90 ASN A CA 1
ATOM 763 C C . ASN A 1 90 ? -16.818 -3.753 19.495 1.00 98.44 90 ASN A C 1
ATOM 765 O O . ASN A 1 90 ? -16.117 -4.058 18.533 1.00 98.44 90 ASN A O 1
ATOM 769 N N . SER A 1 91 ? -16.566 -2.671 20.239 1.00 98.31 91 SER A N 1
ATOM 770 C CA . SER A 1 91 ? -15.489 -1.725 19.918 1.00 98.31 91 SER A CA 1
ATOM 771 C C . SER A 1 91 ? -14.108 -2.375 19.941 1.00 98.31 91 SER A C 1
ATOM 773 O O . SER A 1 91 ? -13.258 -2.052 19.113 1.00 98.31 91 SER A O 1
ATOM 775 N N . LYS A 1 92 ? -13.866 -3.322 20.856 1.00 98.50 92 LYS A N 1
ATOM 776 C CA . LYS A 1 92 ? -12.611 -4.079 20.884 1.00 98.50 92 LYS A CA 1
ATOM 777 C C . LYS A 1 92 ? -12.429 -4.916 19.616 1.00 98.50 92 LYS A C 1
ATOM 779 O O . LYS A 1 92 ? -11.344 -4.910 19.041 1.00 98.50 92 LYS A O 1
ATOM 784 N N . TRP A 1 93 ? -13.477 -5.607 19.171 1.00 98.56 93 TRP A N 1
ATOM 785 C CA . TRP A 1 93 ? -13.427 -6.389 17.937 1.00 98.56 93 TRP A CA 1
ATOM 786 C C . TRP A 1 93 ? -13.200 -5.497 16.709 1.00 98.56 93 TRP A C 1
ATOM 788 O O . TRP A 1 93 ? -12.328 -5.787 15.891 1.00 98.56 93 TRP A O 1
ATOM 798 N N . GLU A 1 94 ? -13.914 -4.374 16.609 1.00 98.38 94 GLU A N 1
ATOM 799 C CA . GLU A 1 94 ? -13.722 -3.394 15.530 1.00 98.38 94 GLU A CA 1
ATOM 800 C C . GLU A 1 94 ? -12.288 -2.854 15.498 1.00 98.38 94 GLU A C 1
ATOM 802 O O . GLU A 1 94 ? -11.686 -2.743 14.428 1.00 98.38 94 GLU A O 1
ATOM 807 N N . TYR A 1 95 ? -11.717 -2.571 16.670 1.00 98.44 95 TYR A N 1
ATOM 808 C CA . TYR A 1 95 ? -10.334 -2.129 16.804 1.00 98.44 95 TYR A CA 1
ATOM 809 C C . TYR A 1 95 ? -9.334 -3.186 16.314 1.00 98.44 95 TYR A C 1
ATOM 811 O O . TYR A 1 95 ? -8.424 -2.861 15.551 1.00 98.44 95 TYR A O 1
ATOM 819 N N . GLU A 1 96 ? -9.516 -4.455 16.690 1.00 98.50 96 GLU A N 1
ATOM 820 C CA . GLU A 1 96 ? -8.664 -5.559 16.226 1.00 98.50 96 GLU A CA 1
ATOM 821 C C . GLU A 1 96 ? -8.743 -5.740 14.701 1.00 98.50 96 GLU A C 1
ATOM 823 O O . GLU A 1 96 ? -7.714 -5.895 14.038 1.00 98.50 96 GLU A O 1
ATOM 828 N N . VAL A 1 97 ? -9.945 -5.651 14.122 1.00 98.50 97 VAL A N 1
ATOM 829 C CA . VAL A 1 97 ? -10.139 -5.697 12.663 1.00 98.50 97 VAL A CA 1
ATOM 830 C C . VAL A 1 97 ? -9.442 -4.519 11.979 1.00 98.50 97 VAL A C 1
ATOM 832 O O . VAL A 1 97 ? -8.802 -4.692 10.937 1.00 98.50 97 VAL A O 1
ATOM 835 N N . LEU A 1 98 ? -9.544 -3.318 12.552 1.00 98.50 98 LEU A N 1
ATOM 836 C CA . LEU A 1 98 ? -8.921 -2.124 11.991 1.00 98.50 98 LEU A CA 1
ATOM 837 C C . LEU A 1 98 ? -7.390 -2.204 12.038 1.00 98.50 98 LEU A C 1
ATOM 839 O O . LEU A 1 98 ? -6.743 -1.835 11.059 1.00 98.50 98 LEU A O 1
ATOM 843 N N . LEU A 1 99 ? -6.817 -2.740 13.119 1.00 98.50 99 LEU A N 1
ATOM 844 C CA . LEU A 1 99 ? -5.376 -2.985 13.228 1.00 98.50 99 LEU A CA 1
ATOM 845 C C . LEU A 1 99 ? -4.872 -3.941 12.142 1.00 98.50 99 LEU A C 1
ATOM 847 O O . LEU A 1 99 ? -3.876 -3.645 11.483 1.00 98.50 99 LEU A O 1
ATOM 851 N N . GLN A 1 100 ? -5.582 -5.046 11.904 1.00 98.44 100 GLN A N 1
ATOM 852 C CA . GLN A 1 100 ? -5.213 -5.995 10.848 1.00 98.44 100 GLN A CA 1
ATOM 853 C C . GLN A 1 100 ? -5.266 -5.345 9.460 1.00 98.44 100 GLN A C 1
ATOM 855 O O . GLN A 1 100 ? -4.349 -5.509 8.655 1.00 98.44 100 GLN A O 1
ATOM 860 N N . ARG A 1 101 ? -6.314 -4.557 9.179 1.00 98.31 101 ARG A N 1
ATOM 861 C CA . ARG A 1 101 ? -6.420 -3.809 7.914 1.00 98.31 101 ARG A CA 1
ATOM 862 C C . ARG A 1 101 ? -5.296 -2.792 7.755 1.00 98.31 101 ARG A C 1
ATOM 864 O O . ARG A 1 101 ? -4.749 -2.665 6.663 1.00 98.31 101 ARG A O 1
ATOM 871 N N . PHE A 1 102 ? -4.950 -2.085 8.826 1.00 98.50 102 PHE A N 1
ATOM 872 C CA . PHE A 1 102 ? -3.857 -1.122 8.817 1.00 98.50 102 PHE A CA 1
ATOM 873 C C . PHE A 1 102 ? -2.520 -1.793 8.485 1.00 98.50 102 PHE A C 1
ATOM 875 O O . PHE A 1 102 ? -1.787 -1.293 7.636 1.00 98.50 102 PHE A O 1
ATOM 882 N N . GLU A 1 103 ? -2.235 -2.953 9.081 1.00 98.62 103 GLU A N 1
ATOM 883 C CA . GLU A 1 103 ? -1.011 -3.708 8.799 1.00 98.62 103 GLU A CA 1
ATOM 884 C C . GLU A 1 103 ? -0.918 -4.127 7.322 1.00 98.62 103 GLU A C 1
ATOM 886 O O . GLU A 1 103 ? 0.143 -4.006 6.707 1.00 98.62 103 GLU A O 1
ATOM 891 N N . ILE A 1 104 ? -2.030 -4.578 6.731 1.00 98.38 104 ILE A N 1
ATOM 892 C CA . ILE A 1 104 ? -2.088 -4.939 5.306 1.00 98.38 104 ILE A CA 1
ATOM 893 C C . ILE A 1 104 ? -1.806 -3.714 4.431 1.00 98.38 104 ILE A C 1
ATOM 895 O O . ILE A 1 104 ? -0.918 -3.764 3.584 1.00 98.38 104 ILE A O 1
ATOM 899 N N . ILE A 1 105 ? -2.497 -2.597 4.675 1.00 98.50 105 ILE A N 1
ATOM 900 C CA . ILE A 1 105 ? -2.315 -1.356 3.905 1.00 98.50 105 ILE A CA 1
ATOM 901 C C . ILE A 1 105 ? -0.878 -0.838 4.031 1.00 98.50 105 ILE A C 1
ATOM 903 O O . ILE A 1 105 ? -0.296 -0.347 3.062 1.00 98.50 105 ILE A O 1
ATOM 907 N N . GLN A 1 106 ? -0.277 -0.958 5.214 1.00 98.62 106 GLN A N 1
ATOM 908 C CA . GLN A 1 106 ? 1.108 -0.564 5.428 1.00 98.62 106 GLN A CA 1
ATOM 909 C C . GLN A 1 106 ? 2.072 -1.416 4.590 1.00 98.62 106 GLN A C 1
ATOM 911 O O . GLN A 1 106 ? 2.945 -0.857 3.925 1.00 98.62 106 GLN A O 1
ATOM 916 N N . LYS A 1 107 ? 1.877 -2.741 4.556 1.00 98.56 107 LYS A N 1
ATOM 917 C CA . LYS A 1 107 ? 2.659 -3.647 3.697 1.00 98.56 107 LYS A CA 1
ATOM 918 C C . LYS A 1 107 ? 2.479 -3.320 2.217 1.00 98.56 107 LYS A C 1
ATOM 920 O O . LYS A 1 107 ? 3.465 -3.229 1.495 1.00 98.56 107 LYS A O 1
ATOM 925 N N . GLU A 1 108 ? 1.248 -3.076 1.772 1.00 98.44 108 GLU A N 1
ATOM 926 C CA . GLU A 1 108 ? 0.958 -2.702 0.382 1.00 98.44 108 GLU A CA 1
ATOM 927 C C . GLU A 1 108 ? 1.647 -1.395 -0.021 1.00 98.44 108 GLU A C 1
ATOM 929 O O . GLU A 1 108 ? 2.236 -1.309 -1.101 1.00 98.44 108 GLU A O 1
ATOM 934 N N . ARG A 1 109 ? 1.620 -0.385 0.858 1.00 98.56 109 ARG A N 1
ATOM 935 C CA . ARG A 1 109 ? 2.334 0.881 0.657 1.00 98.56 109 ARG A CA 1
ATOM 936 C C . ARG A 1 109 ? 3.837 0.647 0.520 1.00 98.56 109 ARG A C 1
ATOM 938 O O . ARG A 1 109 ? 4.451 1.186 -0.402 1.00 98.56 109 ARG A O 1
ATOM 945 N N . ASP A 1 110 ? 4.422 -0.130 1.425 1.00 98.56 110 ASP A N 1
ATOM 946 C CA . ASP A 1 110 ? 5.865 -0.383 1.451 1.00 98.56 110 ASP A CA 1
ATOM 947 C C . ASP A 1 110 ? 6.308 -1.184 0.215 1.00 98.56 110 ASP A C 1
ATOM 949 O O . ASP A 1 110 ? 7.300 -0.845 -0.436 1.00 98.56 110 ASP A O 1
ATOM 953 N N . ASP A 1 111 ? 5.521 -2.179 -0.193 1.00 98.50 111 ASP A N 1
ATOM 954 C CA . ASP A 1 111 ? 5.739 -2.937 -1.425 1.00 98.50 111 ASP A CA 1
ATOM 955 C C . ASP A 1 111 ? 5.634 -2.060 -2.673 1.00 98.50 111 ASP A C 1
ATOM 957 O O . ASP A 1 111 ? 6.454 -2.181 -3.590 1.00 98.50 111 ASP A O 1
ATOM 961 N N . LEU A 1 112 ? 4.639 -1.172 -2.727 1.00 98.50 112 LEU A N 1
ATOM 962 C CA . LEU A 1 112 ? 4.465 -0.251 -3.847 1.00 98.50 112 LEU A CA 1
ATOM 963 C C . LEU A 1 112 ? 5.643 0.721 -3.948 1.00 98.50 112 LEU A C 1
ATOM 965 O O . LEU A 1 112 ? 6.172 0.931 -5.040 1.00 98.50 112 LEU A O 1
ATOM 969 N N . TYR A 1 113 ? 6.097 1.254 -2.815 1.00 98.44 113 TYR A N 1
ATOM 970 C CA . TYR A 1 113 ? 7.260 2.133 -2.751 1.00 98.44 113 TYR A CA 1
ATOM 971 C C . TYR A 1 113 ? 8.540 1.420 -3.216 1.00 98.44 113 TYR A C 1
ATOM 973 O O . TYR A 1 113 ? 9.285 1.937 -4.051 1.00 98.44 113 TYR A O 1
ATOM 981 N N . ASN A 1 114 ? 8.752 0.181 -2.767 1.00 98.44 114 ASN A N 1
ATOM 982 C CA . ASN A 1 114 ? 9.884 -0.637 -3.200 1.00 98.44 114 ASN A CA 1
ATOM 983 C C . ASN A 1 114 ? 9.842 -0.938 -4.706 1.00 98.44 114 ASN A C 1
ATOM 985 O O . ASN A 1 114 ? 10.870 -0.867 -5.384 1.00 98.44 114 ASN A O 1
ATOM 989 N N . LYS A 1 115 ? 8.662 -1.258 -5.252 1.00 98.38 115 LYS A N 1
ATOM 990 C CA . LYS A 1 115 ? 8.471 -1.469 -6.698 1.00 98.38 115 LYS A CA 1
ATOM 991 C C . LYS A 1 115 ? 8.747 -0.195 -7.490 1.00 98.38 115 LYS A C 1
ATOM 993 O O . LYS A 1 115 ? 9.402 -0.265 -8.526 1.00 98.38 115 LYS A O 1
ATOM 998 N N . PHE A 1 116 ? 8.297 0.953 -6.992 1.00 97.94 116 PHE A N 1
ATOM 999 C CA . PHE A 1 116 ? 8.535 2.250 -7.615 1.00 97.94 116 PHE A CA 1
ATOM 1000 C C . PHE A 1 116 ? 10.031 2.573 -7.711 1.00 97.94 116 PHE A C 1
ATOM 1002 O O . PHE A 1 116 ? 10.520 2.875 -8.799 1.00 97.94 116 PHE A O 1
ATOM 1009 N N . ILE A 1 117 ? 10.781 2.415 -6.613 1.00 98.19 117 ILE A N 1
ATOM 1010 C CA . ILE A 1 117 ? 12.238 2.626 -6.611 1.00 98.19 117 ILE A CA 1
ATOM 1011 C C . ILE A 1 117 ? 12.933 1.683 -7.598 1.00 98.19 117 ILE A C 1
ATOM 1013 O O . ILE A 1 117 ? 13.780 2.121 -8.378 1.00 98.19 117 ILE A O 1
ATOM 1017 N N . LYS A 1 118 ? 12.569 0.394 -7.599 1.00 98.25 118 LYS A N 1
ATOM 1018 C CA . LYS A 1 118 ? 13.136 -0.583 -8.542 1.00 98.25 118 LYS A CA 1
ATOM 1019 C C . LYS A 1 118 ? 12.878 -0.178 -9.993 1.00 98.25 118 LYS A C 1
ATOM 1021 O O . LYS A 1 118 ? 13.818 -0.150 -10.780 1.00 98.25 118 LYS A O 1
ATOM 1026 N N . ALA A 1 119 ? 11.645 0.204 -10.323 1.00 98.19 119 ALA A N 1
ATOM 1027 C CA . ALA A 1 119 ? 11.280 0.629 -11.670 1.00 98.19 119 ALA A CA 1
ATOM 1028 C C . ALA A 1 119 ? 12.061 1.876 -12.121 1.00 98.19 119 ALA A C 1
ATOM 1030 O O . ALA A 1 119 ? 12.550 1.911 -13.250 1.00 98.19 119 ALA A O 1
ATOM 1031 N N . ILE A 1 120 ? 12.233 2.870 -11.240 1.00 97.81 120 ILE A N 1
ATOM 1032 C CA . ILE A 1 120 ? 13.054 4.055 -11.535 1.00 97.81 120 ILE A CA 1
ATOM 1033 C C . ILE A 1 120 ? 14.492 3.650 -11.843 1.00 97.81 120 ILE A C 1
ATOM 1035 O O . ILE A 1 120 ? 15.025 4.036 -12.885 1.00 97.81 120 ILE A O 1
ATOM 1039 N N . ASN A 1 121 ? 15.103 2.848 -10.971 1.00 97.94 121 ASN A N 1
ATOM 1040 C CA . ASN A 1 121 ? 16.493 2.431 -11.135 1.00 97.94 121 ASN A CA 1
ATOM 1041 C C . ASN A 1 121 ? 16.691 1.623 -12.424 1.00 97.94 121 ASN A C 1
ATOM 1043 O O . ASN A 1 121 ? 17.663 1.844 -13.144 1.00 97.94 121 ASN A O 1
ATOM 1047 N N . GLU A 1 122 ? 15.754 0.735 -12.762 1.00 97.81 122 GLU A N 1
ATOM 1048 C CA . GLU A 1 122 ? 15.791 -0.030 -14.011 1.00 97.81 122 GLU A CA 1
ATOM 1049 C C . GLU A 1 122 ? 15.695 0.868 -15.250 1.00 97.81 122 GLU A C 1
ATOM 1051 O O . GLU A 1 122 ? 16.452 0.686 -16.206 1.00 97.81 122 GLU A O 1
ATOM 1056 N N . VAL A 1 123 ? 14.780 1.844 -15.255 1.00 97.88 123 VAL A N 1
ATOM 1057 C CA . VAL A 1 123 ? 14.640 2.796 -16.368 1.00 97.88 123 VAL A CA 1
ATOM 1058 C C . VAL A 1 123 ? 15.897 3.650 -16.499 1.00 97.88 123 VAL A C 1
ATOM 1060 O O . VAL A 1 123 ? 16.415 3.811 -17.606 1.00 97.88 123 VAL A O 1
ATOM 1063 N N . GLN A 1 124 ? 16.427 4.143 -15.379 1.00 97.25 124 GLN A N 1
ATOM 1064 C CA . GLN A 1 124 ? 17.656 4.928 -15.356 1.00 97.25 124 GLN A CA 1
ATOM 1065 C C . GLN A 1 124 ? 18.845 4.117 -15.881 1.00 97.25 124 GLN A C 1
ATOM 1067 O O . GLN A 1 124 ? 19.583 4.619 -16.726 1.00 97.25 124 GLN A O 1
ATOM 1072 N N . GLN A 1 125 ? 19.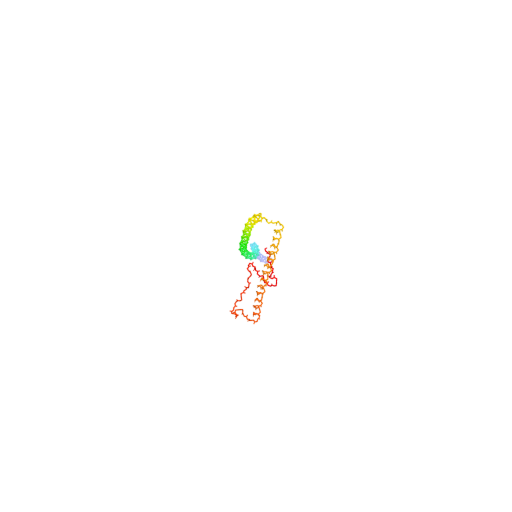003 2.861 -15.452 1.00 97.06 125 GLN A N 1
ATOM 1073 C CA . GLN A 1 125 ? 20.079 1.976 -15.905 1.00 97.06 125 GLN A CA 1
ATOM 1074 C C . GLN A 1 125 ? 19.964 1.641 -17.399 1.00 97.06 125 GLN A C 1
ATOM 1076 O O . GLN A 1 125 ? 20.961 1.661 -18.121 1.00 97.06 125 GLN A O 1
ATOM 1081 N N . LYS A 1 126 ? 18.755 1.346 -17.893 1.00 96.38 126 LYS A N 1
ATOM 1082 C CA . LYS A 1 126 ? 18.530 1.064 -19.322 1.00 96.38 126 LYS A CA 1
ATOM 1083 C C . LYS A 1 126 ? 18.815 2.292 -20.183 1.00 96.38 126 LYS A C 1
ATOM 1085 O O . LYS A 1 126 ? 19.451 2.168 -21.229 1.00 96.38 126 LYS A O 1
ATOM 1090 N N . SER A 1 127 ? 18.361 3.463 -19.741 1.00 96.38 127 SER A N 1
ATOM 1091 C CA . SER A 1 127 ? 18.600 4.730 -20.433 1.00 96.38 127 SER A CA 1
ATOM 1092 C C . SER A 1 127 ? 20.088 5.087 -20.444 1.00 96.38 127 SER A C 1
ATOM 1094 O O . SER A 1 127 ? 20.642 5.358 -21.508 1.00 96.38 127 SER A O 1
ATOM 1096 N N . SER A 1 128 ? 20.771 4.988 -19.299 1.00 96.94 128 SER A N 1
ATOM 1097 C CA . SER A 1 128 ? 22.201 5.297 -19.201 1.00 96.94 128 SER A CA 1
ATOM 1098 C C . SER A 1 128 ? 23.057 4.359 -20.051 1.00 96.94 128 SER A C 1
ATOM 1100 O O . SER A 1 128 ? 23.947 4.827 -20.758 1.00 96.94 128 SER A O 1
ATOM 1102 N N . LEU A 1 129 ? 22.748 3.056 -20.073 1.00 96.81 129 LEU A N 1
ATOM 1103 C CA . LEU A 1 129 ? 23.440 2.098 -20.935 1.00 96.81 129 LEU A CA 1
ATOM 1104 C C . LEU A 1 129 ? 23.216 2.404 -22.422 1.00 96.81 129 LEU A C 1
ATOM 1106 O O . LEU A 1 129 ? 24.161 2.338 -23.211 1.00 96.81 129 LEU A O 1
ATOM 1110 N N . LYS A 1 130 ? 21.981 2.748 -22.814 1.00 96.75 130 LYS A N 1
ATOM 1111 C CA . LYS A 1 130 ? 21.663 3.123 -24.198 1.00 96.75 130 LYS A CA 1
ATOM 1112 C C . LYS A 1 130 ? 22.414 4.391 -24.609 1.00 96.75 130 LYS A C 1
ATOM 1114 O O . LYS A 1 130 ? 22.993 4.404 -25.691 1.00 96.75 130 LYS A O 1
ATOM 1119 N N . ASN A 1 131 ? 22.450 5.404 -23.745 1.00 96.81 131 ASN A N 1
ATOM 1120 C CA . ASN A 1 131 ? 23.183 6.645 -23.994 1.00 96.81 131 ASN A CA 1
ATOM 1121 C C . ASN A 1 131 ? 24.680 6.378 -24.153 1.00 96.81 131 ASN A C 1
ATOM 1123 O O . ASN A 1 131 ? 25.249 6.754 -25.171 1.00 96.81 131 ASN A O 1
ATOM 1127 N N . LEU A 1 132 ? 25.283 5.614 -23.238 1.00 97.62 132 LEU A N 1
ATOM 1128 C CA . LEU A 1 132 ? 26.697 5.244 -23.323 1.00 97.62 132 LEU A CA 1
ATOM 1129 C C . LEU A 1 132 ? 27.027 4.498 -24.626 1.00 97.62 132 LEU A C 1
ATOM 1131 O O . LEU A 1 132 ? 28.072 4.713 -25.240 1.00 97.62 132 LEU A O 1
ATOM 1135 N N . LEU A 1 133 ? 26.144 3.599 -25.066 1.00 97.19 133 LEU A N 1
ATOM 1136 C CA . LEU A 1 133 ? 26.330 2.861 -26.314 1.00 97.19 133 LEU A CA 1
ATOM 1137 C C . LEU A 1 133 ? 26.217 3.775 -27.542 1.00 97.19 133 LEU A C 1
ATOM 1139 O O . LEU A 1 133 ? 26.981 3.604 -28.493 1.00 97.19 133 LEU A O 1
ATOM 1143 N N . LEU A 1 134 ? 25.289 4.734 -27.530 1.00 97.12 134 LEU A N 1
ATOM 1144 C CA . LEU A 1 134 ? 25.154 5.734 -28.590 1.00 97.12 134 LEU A CA 1
ATOM 1145 C C . LEU A 1 134 ? 26.362 6.674 -28.634 1.00 97.12 134 LEU A C 1
ATOM 1147 O O . LEU A 1 134 ? 26.889 6.900 -29.718 1.00 97.12 134 LEU A O 1
ATOM 1151 N N . GLU A 1 135 ? 26.855 7.134 -27.485 1.00 97.25 135 GLU A N 1
ATOM 1152 C CA . GLU A 1 135 ? 28.073 7.947 -27.380 1.00 97.25 135 GLU A CA 1
ATOM 1153 C C . GLU A 1 135 ? 29.287 7.214 -27.960 1.00 97.25 135 GLU A C 1
ATOM 1155 O O . GLU A 1 135 ? 30.006 7.764 -28.794 1.00 97.25 135 GLU A O 1
ATOM 1160 N N . LYS A 1 136 ? 29.480 5.934 -27.609 1.00 97.81 136 LYS A N 1
ATOM 1161 C CA . LYS A 1 136 ? 30.564 5.115 -28.179 1.00 97.81 136 LYS A CA 1
ATOM 1162 C C . LYS A 1 136 ? 30.431 4.925 -29.687 1.00 97.81 136 LYS A C 1
ATOM 1164 O O . LYS A 1 136 ? 31.433 4.981 -30.400 1.00 97.81 136 LYS A O 1
ATOM 1169 N N . LYS A 1 137 ? 29.212 4.691 -30.186 1.00 97.62 137 LYS A N 1
ATOM 1170 C CA . LYS A 1 137 ? 28.958 4.591 -31.631 1.00 97.62 137 LYS A CA 1
ATOM 1171 C C . LYS A 1 137 ? 29.271 5.904 -32.338 1.00 97.62 137 LYS A C 1
ATOM 1173 O O . LYS A 1 137 ? 29.915 5.868 -33.379 1.00 97.62 137 LYS A O 1
ATOM 1178 N N . LEU A 1 138 ? 28.851 7.032 -31.768 1.00 97.62 138 LEU A N 1
ATOM 1179 C CA . LEU A 1 138 ? 29.104 8.359 -32.319 1.00 97.62 138 LEU A CA 1
ATOM 1180 C C . LEU A 1 138 ? 30.607 8.637 -32.374 1.00 97.62 138 LEU A C 1
ATOM 1182 O O . LEU A 1 138 ? 31.106 8.978 -33.438 1.00 97.62 138 LEU A O 1
ATOM 1186 N N . SER A 1 139 ? 31.336 8.384 -31.284 1.00 97.75 139 SER A N 1
ATOM 1187 C CA . SER A 1 139 ? 32.800 8.502 -31.252 1.00 97.75 139 SER A CA 1
ATOM 1188 C C . SER A 1 139 ? 33.472 7.612 -32.302 1.00 97.75 139 SER A C 1
ATOM 1190 O O . SER A 1 139 ? 34.295 8.092 -33.067 1.00 97.75 139 SER A O 1
ATOM 1192 N N . THR A 1 140 ? 33.060 6.347 -32.428 1.00 97.81 140 THR A N 1
ATOM 1193 C CA . THR A 1 140 ? 33.637 5.435 -33.435 1.00 97.81 140 THR A CA 1
ATOM 1194 C C . THR A 1 140 ? 33.369 5.911 -34.868 1.00 97.81 140 THR A C 1
ATOM 1196 O O . THR A 1 140 ? 34.229 5.790 -35.741 1.00 97.81 140 THR A O 1
ATOM 1199 N N . LEU A 1 141 ? 32.166 6.434 -35.134 1.00 97.31 141 LEU A N 1
ATOM 1200 C CA . LEU A 1 141 ? 31.811 6.988 -36.441 1.00 97.31 141 LEU A CA 1
ATOM 1201 C C . LEU A 1 141 ? 32.572 8.284 -36.732 1.00 97.31 141 LEU A C 1
ATOM 1203 O O . LEU A 1 141 ? 33.003 8.463 -37.866 1.00 97.31 141 LEU A O 1
ATOM 1207 N N . ALA A 1 142 ? 32.781 9.139 -35.727 1.00 97.31 142 ALA A N 1
ATOM 1208 C CA . ALA A 1 142 ? 33.590 10.348 -35.847 1.00 97.31 142 ALA A CA 1
ATOM 1209 C C . ALA A 1 142 ? 35.049 10.008 -36.193 1.00 97.31 142 ALA A C 1
ATOM 1211 O O . ALA A 1 142 ? 35.564 10.515 -37.186 1.00 97.31 142 ALA A O 1
ATOM 1212 N N . ASP A 1 143 ? 35.665 9.057 -35.483 1.00 97.44 143 ASP A N 1
ATOM 1213 C CA . ASP A 1 143 ? 37.025 8.587 -35.785 1.00 97.44 143 ASP A CA 1
ATOM 1214 C C . ASP A 1 143 ? 37.121 7.993 -37.201 1.00 97.44 143 ASP A C 1
ATOM 1216 O O . ASP A 1 143 ? 38.125 8.136 -37.904 1.00 97.44 143 ASP A O 1
ATOM 1220 N N . SER A 1 144 ? 36.082 7.270 -37.633 1.00 97.50 144 SER A N 1
ATOM 1221 C CA . SER A 1 144 ? 36.026 6.711 -38.984 1.00 97.50 144 SER A CA 1
ATOM 1222 C C . SER A 1 144 ? 35.871 7.797 -40.046 1.00 97.50 144 SER A C 1
ATOM 1224 O O . SER A 1 144 ? 36.438 7.646 -41.129 1.00 97.50 144 SER A O 1
ATOM 1226 N N . LEU A 1 145 ? 35.095 8.845 -39.765 1.00 95.88 145 LEU A N 1
ATOM 1227 C CA . LEU A 1 145 ? 34.920 9.988 -40.654 1.00 95.88 145 LEU A CA 1
ATOM 1228 C C . LEU A 1 145 ? 36.248 10.729 -40.817 1.00 95.88 145 LEU A C 1
ATOM 1230 O O . LEU A 1 145 ? 36.706 10.873 -41.945 1.00 95.88 145 LEU A O 1
ATOM 1234 N N . GLU A 1 146 ? 36.920 11.063 -39.713 1.00 96.06 146 GLU A N 1
ATOM 1235 C CA . GLU A 1 146 ? 38.213 11.759 -39.723 1.00 96.06 146 GLU A CA 1
ATOM 1236 C C . GLU A 1 146 ? 39.271 10.979 -40.525 1.00 96.06 146 GLU A C 1
ATOM 1238 O O . GLU A 1 146 ? 39.952 11.529 -41.392 1.00 96.06 146 GLU A O 1
ATOM 1243 N N . LYS A 1 147 ? 39.355 9.653 -40.330 1.00 95.88 147 LYS A N 1
ATOM 1244 C CA . LYS A 1 147 ? 40.246 8.789 -41.128 1.00 95.88 147 LYS A CA 1
ATOM 1245 C C . LYS A 1 147 ? 39.903 8.808 -42.615 1.00 95.88 147 LYS A C 1
ATOM 1247 O O . LYS A 1 147 ? 40.809 8.774 -43.448 1.00 95.88 147 LYS A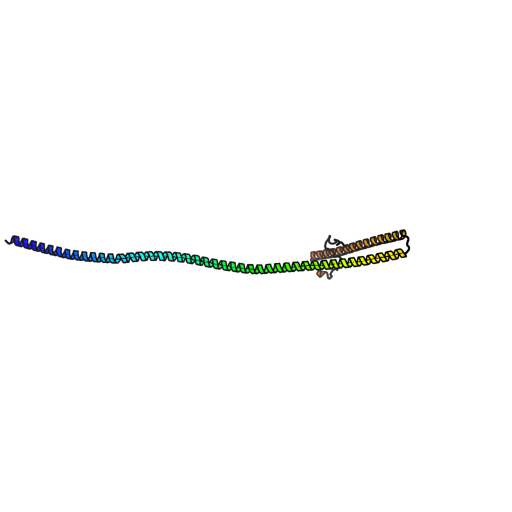 O 1
ATOM 1252 N N . LYS A 1 148 ? 38.614 8.803 -42.965 1.00 94.06 148 LYS A N 1
ATOM 1253 C CA . LYS A 1 148 ? 38.165 8.807 -44.363 1.00 94.06 148 LYS A CA 1
ATOM 1254 C C . LYS A 1 148 ? 38.401 10.154 -45.033 1.00 94.06 148 LYS A C 1
ATOM 1256 O O . LYS A 1 148 ? 38.816 10.161 -46.187 1.00 94.06 148 LYS A O 1
ATOM 1261 N N . GLU A 1 149 ? 38.213 11.254 -44.316 1.00 90.69 149 GLU A N 1
ATOM 1262 C CA . GLU A 1 149 ? 38.544 12.600 -44.786 1.00 90.69 149 GLU A CA 1
ATOM 1263 C C . GLU A 1 149 ? 40.051 12.753 -45.018 1.00 90.69 149 GLU A C 1
ATOM 1265 O O . GLU A 1 149 ? 40.459 13.228 -46.077 1.00 90.69 149 GLU A O 1
ATOM 1270 N N . ALA A 1 150 ? 40.891 12.267 -44.097 1.00 92.50 150 ALA A N 1
ATOM 1271 C CA . ALA A 1 150 ? 42.344 12.264 -44.278 1.00 92.50 150 ALA A CA 1
ATOM 1272 C C . ALA A 1 150 ? 42.774 11.442 -45.509 1.00 92.50 150 ALA A C 1
ATOM 1274 O O . ALA A 1 150 ? 43.534 11.937 -46.341 1.00 92.50 150 ALA A O 1
ATOM 1275 N N . GLN A 1 151 ? 42.237 10.223 -45.667 1.00 91.75 151 GLN A N 1
ATOM 1276 C CA . GLN A 1 151 ? 42.485 9.373 -46.843 1.00 91.75 151 GLN A CA 1
ATOM 1277 C C . GLN A 1 151 ? 42.031 10.039 -48.146 1.00 91.75 151 GLN A C 1
ATOM 1279 O O . GLN A 1 151 ? 42.730 9.968 -49.156 1.00 91.75 151 GLN A O 1
ATOM 1284 N N . LEU A 1 152 ? 40.860 10.683 -48.139 1.00 85.50 152 LEU A N 1
ATOM 1285 C CA . LEU A 1 152 ? 40.346 11.394 -49.305 1.00 85.50 152 LEU A CA 1
ATOM 1286 C C . LEU A 1 152 ? 41.274 12.552 -49.680 1.00 85.50 152 LEU A C 1
ATOM 1288 O O . LEU A 1 152 ? 41.674 12.651 -50.836 1.00 85.50 152 LEU A O 1
ATOM 1292 N N . ASN A 1 153 ? 41.672 13.377 -48.710 1.00 84.12 153 ASN A N 1
ATOM 1293 C CA . ASN A 1 153 ? 42.581 14.501 -48.937 1.00 84.12 153 ASN A CA 1
ATOM 1294 C C . ASN A 1 153 ? 43.935 14.051 -49.504 1.00 84.12 153 ASN A C 1
ATOM 1296 O O . ASN A 1 153 ? 44.446 14.680 -50.432 1.00 84.12 153 ASN A O 1
ATOM 1300 N N . GLU A 1 154 ? 44.488 12.941 -49.007 1.00 87.06 154 GLU A N 1
ATOM 1301 C CA . GLU A 1 154 ? 45.722 12.357 -49.540 1.00 87.06 154 GLU A CA 1
ATOM 1302 C C . GLU A 1 154 ? 45.561 11.963 -51.017 1.00 87.06 154 GLU A C 1
ATOM 1304 O O . GLU A 1 154 ? 46.339 12.413 -51.863 1.00 87.06 154 GLU A O 1
ATOM 1309 N N . VAL A 1 155 ? 44.509 11.207 -51.355 1.00 85.50 155 VAL A N 1
ATOM 1310 C CA . VAL A 1 155 ? 44.224 10.780 -52.738 1.00 85.50 155 VAL A CA 1
ATOM 1311 C C . VAL A 1 155 ? 44.011 11.977 -53.661 1.00 85.50 155 VAL A C 1
ATOM 1313 O O . VAL A 1 155 ? 44.534 11.991 -54.779 1.00 85.50 155 VAL A O 1
ATOM 1316 N N . LEU A 1 156 ? 43.269 12.991 -53.210 1.00 79.25 156 LEU A N 1
ATOM 1317 C CA . LEU A 1 156 ? 43.034 14.201 -53.995 1.00 79.25 156 LEU A CA 1
ATOM 1318 C C . LEU A 1 156 ? 44.344 14.955 -54.259 1.00 79.25 156 LEU A C 1
ATOM 1320 O O . LEU A 1 156 ? 44.578 15.364 -55.396 1.00 79.25 156 LEU A O 1
ATOM 1324 N N . SER A 1 157 ? 45.224 15.071 -53.257 1.00 80.88 157 SER A N 1
ATOM 1325 C CA . SER A 1 157 ? 46.539 15.702 -53.430 1.00 80.88 157 SER A CA 1
ATOM 1326 C C . SER A 1 157 ? 47.451 14.924 -54.390 1.00 80.88 157 SER A C 1
ATOM 1328 O O . SER A 1 157 ? 48.107 15.527 -55.235 1.00 80.88 157 SER A O 1
ATOM 1330 N N . ALA A 1 158 ? 47.442 13.587 -54.332 1.00 83.88 158 ALA A N 1
ATOM 1331 C CA . ALA A 1 158 ? 48.257 12.731 -55.197 1.00 83.88 158 ALA A CA 1
ATOM 1332 C C . ALA A 1 158 ? 47.773 12.702 -56.659 1.00 83.88 158 ALA A C 1
ATOM 1334 O O . ALA A 1 158 ? 48.559 12.447 -57.571 1.00 83.88 158 ALA A O 1
ATOM 1335 N N . SER A 1 159 ? 46.483 12.958 -56.894 1.00 79.06 159 SER A N 1
ATOM 1336 C CA . SER A 1 159 ? 45.869 12.842 -58.222 1.00 79.06 159 SER A CA 1
ATOM 1337 C C . SER A 1 159 ? 46.160 14.030 -59.149 1.00 79.06 159 SER A C 1
ATOM 1339 O O . SER A 1 159 ? 45.850 13.935 -60.335 1.00 79.06 159 SER A O 1
ATOM 1341 N N . ASN A 1 160 ? 46.740 15.133 -58.644 1.00 74.50 160 ASN A N 1
ATOM 1342 C CA . ASN A 1 160 ? 47.059 16.354 -59.411 1.00 74.50 160 ASN A CA 1
ATOM 1343 C C . ASN A 1 160 ? 45.912 16.822 -60.333 1.00 74.50 160 ASN A C 1
ATOM 1345 O O . ASN A 1 160 ? 46.137 17.302 -61.445 1.00 74.50 160 ASN A O 1
ATOM 1349 N N . LEU A 1 161 ? 44.666 16.640 -59.890 1.00 73.75 161 LEU A N 1
ATOM 1350 C CA . LEU A 1 161 ? 43.488 17.028 -60.654 1.00 73.75 161 LEU A CA 1
ATOM 1351 C C . LEU A 1 161 ? 43.306 18.545 -60.587 1.00 73.75 161 LEU A C 1
ATOM 1353 O O . LEU A 1 161 ? 43.499 19.159 -59.539 1.00 73.75 161 LEU A O 1
ATOM 1357 N N . ASP A 1 162 ? 42.886 19.138 -61.702 1.00 81.12 162 ASP A N 1
ATOM 1358 C CA . ASP A 1 162 ? 42.482 20.540 -61.735 1.00 81.12 162 ASP A CA 1
ATOM 1359 C C . ASP A 1 162 ? 41.310 20.783 -60.748 1.00 81.12 162 ASP A C 1
ATOM 1361 O O . ASP A 1 162 ? 40.295 20.073 -60.824 1.00 81.12 162 ASP A O 1
ATOM 1365 N N . PRO A 1 163 ? 41.410 21.767 -59.829 1.00 79.44 163 PRO A N 1
ATOM 1366 C CA . PRO A 1 163 ? 40.401 22.016 -58.797 1.00 79.44 163 PRO A CA 1
ATOM 1367 C C . PRO A 1 163 ? 38.981 22.239 -59.332 1.00 79.44 163 PRO A C 1
ATOM 1369 O O . PRO A 1 163 ? 38.011 21.831 -58.686 1.00 79.44 163 PRO A O 1
ATOM 1372 N N . ALA A 1 164 ? 38.835 22.852 -60.513 1.00 83.12 164 ALA A N 1
ATOM 1373 C CA . ALA A 1 164 ? 37.521 23.088 -61.111 1.00 83.12 164 ALA A CA 1
ATOM 1374 C C . ALA A 1 164 ? 36.874 21.775 -61.580 1.00 83.12 164 ALA A C 1
ATOM 1376 O O . ALA A 1 164 ? 35.693 21.534 -61.326 1.00 83.12 164 ALA A O 1
ATOM 1377 N N . SER A 1 165 ? 37.660 20.889 -62.192 1.00 81.06 165 SER A N 1
ATOM 1378 C CA . SER A 1 165 ? 37.200 19.566 -62.632 1.00 81.06 165 SER A CA 1
ATOM 1379 C C . SER A 1 165 ? 36.801 18.666 -61.453 1.00 81.06 165 SER A C 1
ATOM 1381 O O . SER A 1 165 ? 35.780 17.979 -61.514 1.00 81.06 165 SER A O 1
ATOM 1383 N N . LEU A 1 166 ? 37.554 18.712 -60.350 1.00 81.56 166 LEU A N 1
ATOM 1384 C CA . LEU A 1 166 ? 37.270 17.955 -59.125 1.00 81.56 166 LEU A CA 1
ATOM 1385 C C . LEU A 1 166 ? 35.966 18.417 -58.462 1.00 81.56 166 LEU A C 1
ATOM 1387 O O . LEU A 1 166 ? 35.121 17.588 -58.133 1.00 81.56 166 LEU A O 1
ATOM 1391 N N . SER A 1 167 ? 35.755 19.732 -58.346 1.00 83.12 167 SER A N 1
ATOM 1392 C CA . SER A 1 167 ? 34.517 20.297 -57.791 1.00 83.12 167 SER A CA 1
ATOM 1393 C C . SER A 1 167 ? 33.270 19.851 -58.568 1.00 83.12 167 SER A C 1
ATOM 1395 O O . SER A 1 167 ? 32.269 19.464 -57.961 1.00 83.12 167 SER A O 1
ATOM 1397 N N . VAL A 1 168 ? 33.337 19.829 -59.905 1.00 86.56 168 VAL A N 1
ATOM 1398 C CA . VAL A 1 168 ? 32.224 19.378 -60.759 1.00 86.56 168 VAL A CA 1
ATOM 1399 C C . VAL A 1 168 ? 31.909 17.895 -60.540 1.00 86.56 168 VAL A C 1
ATOM 1401 O O . VAL A 1 168 ? 30.737 17.520 -60.460 1.00 86.56 168 VAL A O 1
ATOM 1404 N N . VAL A 1 169 ? 32.936 17.048 -60.429 1.00 84.25 169 VAL A N 1
ATOM 1405 C CA . VAL A 1 169 ? 32.767 15.604 -60.203 1.00 84.25 169 VAL A CA 1
ATOM 1406 C C . VAL A 1 169 ? 32.186 15.330 -58.815 1.00 84.25 169 VAL A C 1
ATOM 1408 O O . VAL A 1 169 ? 31.225 14.567 -58.716 1.00 84.25 169 VAL A O 1
ATOM 1411 N N . THR A 1 170 ? 32.701 15.984 -57.769 1.00 83.88 170 THR A N 1
ATOM 1412 C CA . THR A 1 170 ? 32.189 15.857 -56.394 1.00 83.88 170 THR A CA 1
ATOM 1413 C C . THR A 1 170 ? 30.725 16.267 -56.313 1.00 83.88 170 THR A C 1
ATOM 1415 O O . THR A 1 170 ? 29.903 15.483 -55.846 1.00 83.88 170 THR A O 1
ATOM 1418 N N . ARG A 1 171 ? 30.365 17.432 -56.869 1.00 89.25 171 ARG A N 1
ATOM 1419 C CA . ARG A 1 171 ? 28.976 17.912 -56.855 1.00 89.25 171 ARG A CA 1
ATOM 1420 C C . ARG A 1 171 ? 28.031 16.951 -57.572 1.00 89.25 171 ARG A C 1
ATOM 1422 O O . ARG A 1 171 ? 26.942 16.664 -57.088 1.00 89.25 171 ARG A O 1
ATOM 1429 N N . LYS A 1 172 ? 28.446 16.412 -58.723 1.00 89.94 172 LYS A N 1
ATOM 1430 C CA . LYS A 1 172 ? 27.633 15.442 -59.469 1.00 89.94 172 LYS A CA 1
ATOM 1431 C C . LYS A 1 172 ? 27.474 14.124 -58.707 1.00 89.94 172 LYS A C 1
ATOM 1433 O O . LYS A 1 172 ? 26.423 13.494 -58.797 1.00 89.94 172 LYS A O 1
ATOM 1438 N N . LEU A 1 173 ? 28.498 13.701 -57.966 1.00 87.56 173 LEU A N 1
ATOM 1439 C CA . LEU A 1 173 ? 28.422 12.519 -57.112 1.00 87.56 173 LEU A CA 1
ATOM 1440 C C . LEU A 1 173 ? 27.473 12.744 -55.925 1.00 87.56 173 LEU A C 1
ATOM 1442 O O . LEU A 1 173 ? 26.651 11.871 -55.656 1.00 87.56 173 LEU A O 1
ATOM 1446 N N . GLU A 1 174 ? 27.536 13.908 -55.275 1.00 90.38 174 GLU A N 1
ATOM 1447 C CA . GLU A 1 174 ? 26.604 14.319 -54.213 1.00 90.38 174 GLU A CA 1
ATOM 1448 C C . GLU A 1 174 ? 25.154 14.340 -54.716 1.00 90.38 174 GLU A C 1
ATOM 1450 O O . GLU A 1 174 ? 24.298 13.679 -54.131 1.00 90.38 174 GLU A O 1
ATOM 1455 N N . GLU A 1 175 ? 24.889 14.981 -55.862 1.00 93.94 175 GLU A N 1
ATOM 1456 C CA . GLU A 1 175 ? 23.556 15.020 -56.485 1.00 93.94 175 GLU A CA 1
ATOM 1457 C C . GLU A 1 175 ? 23.005 13.600 -56.749 1.00 93.94 175 GLU A C 1
ATOM 1459 O O . GLU A 1 175 ? 21.833 13.312 -56.486 1.00 93.94 175 GLU A O 1
ATOM 1464 N N . VAL A 1 176 ? 23.847 12.680 -57.241 1.00 95.06 176 VAL A N 1
ATOM 1465 C CA . VAL A 1 176 ? 23.450 11.281 -57.477 1.00 95.06 176 VAL A CA 1
ATOM 1466 C C . VAL A 1 176 ? 23.203 10.538 -56.163 1.00 95.06 176 VAL A C 1
ATOM 1468 O O . VAL A 1 176 ? 22.227 9.787 -56.073 1.00 95.06 176 VAL A O 1
ATOM 1471 N N . LEU A 1 177 ? 24.054 10.724 -55.152 1.00 93.50 177 LEU A N 1
ATOM 1472 C CA . LEU A 1 177 ? 23.886 10.100 -53.838 1.00 93.50 177 LEU A CA 1
ATOM 1473 C C . LEU A 1 177 ? 22.592 10.564 -53.166 1.00 93.50 177 LEU A C 1
ATOM 1475 O O . LEU A 1 177 ? 21.826 9.725 -52.692 1.00 93.50 177 LEU A O 1
ATOM 1479 N N . ASP A 1 178 ? 22.290 11.859 -53.203 1.00 94.19 178 ASP A N 1
ATOM 1480 C CA . ASP A 1 178 ? 21.059 12.420 -52.643 1.00 94.19 178 ASP A CA 1
ATOM 1481 C C . ASP A 1 178 ? 19.810 11.911 -53.365 1.00 94.19 178 ASP A C 1
ATOM 1483 O O . ASP A 1 178 ? 18.822 11.524 -52.724 1.00 94.19 178 ASP A O 1
ATOM 1487 N N . ALA A 1 179 ? 19.859 11.821 -54.698 1.00 95.38 179 ALA A N 1
ATOM 1488 C CA . ALA A 1 179 ? 18.777 11.240 -55.486 1.00 95.38 179 ALA A CA 1
ATOM 1489 C C . ALA A 1 179 ? 18.545 9.759 -55.130 1.00 95.38 179 ALA A C 1
ATOM 1491 O O . ALA A 1 179 ? 17.397 9.321 -54.976 1.00 95.38 179 ALA A O 1
ATOM 1492 N N . LYS A 1 180 ? 19.620 8.978 -54.949 1.00 95.31 180 LYS A N 1
ATOM 1493 C CA . LYS A 1 180 ? 19.530 7.569 -54.530 1.00 95.31 180 LYS A CA 1
ATOM 1494 C C . LYS A 1 180 ? 19.018 7.427 -53.098 1.00 95.31 180 LYS A C 1
ATOM 1496 O O . LYS A 1 180 ? 18.118 6.623 -52.877 1.00 95.31 180 LYS A O 1
ATOM 1501 N N . ASN A 1 181 ? 19.513 8.222 -52.152 1.00 93.00 181 ASN A N 1
ATOM 1502 C CA . ASN A 1 181 ? 19.056 8.216 -50.759 1.00 93.00 181 ASN A CA 1
ATOM 1503 C C . ASN A 1 181 ? 17.576 8.592 -50.640 1.00 93.00 181 ASN A C 1
ATOM 1505 O O . ASN A 1 181 ? 16.839 8.010 -49.845 1.00 93.00 181 ASN A O 1
ATOM 1509 N N . THR A 1 182 ? 17.116 9.541 -51.454 1.00 94.62 182 THR A N 1
ATOM 1510 C CA . THR A 1 182 ? 15.695 9.896 -51.536 1.00 94.62 182 THR A CA 1
ATOM 1511 C C . THR A 1 182 ? 14.876 8.744 -52.108 1.00 94.62 182 THR A C 1
ATOM 1513 O O . THR A 1 182 ? 13.927 8.313 -51.464 1.00 94.62 182 THR A O 1
ATOM 1516 N N . SER A 1 183 ? 15.326 8.131 -53.209 1.00 95.00 183 SER A N 1
ATOM 1517 C CA . SER A 1 183 ? 14.667 6.944 -53.778 1.00 95.00 183 SER A CA 1
ATOM 1518 C C . SER A 1 183 ? 14.582 5.781 -52.779 1.00 95.00 183 SER A C 1
ATOM 1520 O O . SER A 1 183 ? 13.572 5.087 -52.723 1.00 95.00 183 SER A O 1
ATOM 1522 N N . ILE A 1 184 ? 15.627 5.558 -51.971 1.00 91.69 184 ILE A N 1
ATOM 1523 C CA . ILE A 1 184 ? 15.626 4.531 -50.918 1.00 91.69 184 ILE A CA 1
ATOM 1524 C C . ILE A 1 184 ? 14.551 4.840 -49.872 1.00 91.69 184 ILE A C 1
ATOM 1526 O O . ILE A 1 184 ? 13.782 3.944 -49.525 1.00 91.69 184 ILE A O 1
ATOM 1530 N N . ARG A 1 185 ? 14.471 6.088 -49.393 1.00 90.12 185 ARG A N 1
ATOM 1531 C CA . ARG A 1 185 ? 13.450 6.506 -48.418 1.00 90.12 185 ARG A CA 1
ATOM 1532 C C . ARG A 1 185 ? 12.038 6.341 -48.976 1.00 90.12 185 ARG A C 1
ATOM 1534 O O . ARG A 1 185 ? 11.183 5.789 -48.285 1.00 90.12 185 ARG A O 1
ATOM 1541 N N . ASP A 1 186 ? 11.819 6.740 -50.224 1.00 90.69 186 ASP A N 1
ATOM 1542 C CA . ASP A 1 186 ? 10.520 6.621 -50.888 1.00 90.69 186 ASP A CA 1
ATOM 1543 C C . ASP A 1 186 ? 10.112 5.153 -51.048 1.00 90.69 186 ASP A C 1
ATOM 1545 O O . ASP A 1 186 ? 8.999 4.772 -50.695 1.00 90.69 186 ASP A O 1
ATOM 1549 N N . LEU A 1 187 ? 11.028 4.288 -51.495 1.00 92.19 187 LEU A N 1
ATOM 1550 C CA . LEU A 1 187 ? 10.759 2.855 -51.635 1.00 92.19 187 LEU A CA 1
ATOM 1551 C C . LEU A 1 187 ? 10.509 2.168 -50.287 1.00 92.19 187 LEU A C 1
ATOM 1553 O O . LEU A 1 187 ? 9.642 1.300 -50.195 1.00 92.19 187 LEU A O 1
ATOM 1557 N N . GLN A 1 188 ? 11.236 2.551 -49.235 1.00 87.44 188 GLN A N 1
ATOM 1558 C CA . GLN A 1 188 ? 10.990 2.051 -47.879 1.00 87.44 188 GLN A CA 1
ATOM 1559 C C . GLN A 1 188 ? 9.607 2.470 -47.371 1.00 87.44 188 GLN A C 1
ATOM 1561 O O . GLN A 1 188 ? 8.891 1.652 -46.788 1.00 87.44 188 GLN A O 1
ATOM 1566 N N . TYR A 1 189 ? 9.210 3.718 -47.625 1.00 87.12 189 TYR A N 1
ATOM 1567 C CA . TYR A 1 189 ? 7.878 4.214 -47.297 1.00 87.12 189 TYR A CA 1
ATOM 1568 C C . TYR A 1 189 ? 6.787 3.464 -48.070 1.00 87.12 189 TYR A C 1
ATOM 1570 O O . TYR A 1 189 ? 5.799 3.023 -47.481 1.00 87.12 189 TYR A O 1
ATOM 1578 N N . GLU A 1 190 ? 6.978 3.264 -49.372 1.00 88.69 190 GLU A N 1
ATOM 1579 C CA . GLU A 1 190 ? 6.052 2.522 -50.227 1.00 88.69 190 GLU A CA 1
ATOM 1580 C C . GLU A 1 190 ? 5.893 1.069 -49.779 1.00 88.69 190 GLU A C 1
ATOM 1582 O O . GLU A 1 190 ? 4.770 0.578 -49.644 1.00 88.69 190 GLU A O 1
ATOM 1587 N N . LEU A 1 191 ? 7.000 0.399 -49.450 1.00 88.06 191 LEU A N 1
ATOM 1588 C CA . LEU A 1 191 ? 6.968 -0.943 -48.879 1.00 88.06 191 LEU A CA 1
ATOM 1589 C C . LEU A 1 191 ? 6.153 -0.968 -47.580 1.00 88.06 191 LEU A C 1
ATOM 1591 O O . LEU A 1 191 ? 5.264 -1.806 -47.429 1.00 88.06 191 LEU A O 1
ATOM 1595 N N . ALA A 1 192 ? 6.392 -0.019 -46.669 1.00 85.94 192 ALA A N 1
ATOM 1596 C CA . ALA A 1 192 ? 5.629 0.082 -45.429 1.00 85.94 192 ALA A CA 1
ATOM 1597 C C . ALA A 1 192 ? 4.136 0.322 -45.675 1.00 85.94 192 ALA A C 1
ATOM 1599 O O . ALA A 1 192 ? 3.289 -0.292 -45.016 1.00 85.94 192 ALA A O 1
ATOM 1600 N N . ARG A 1 193 ? 3.802 1.162 -46.659 1.00 86.31 193 ARG A N 1
ATOM 1601 C CA . ARG A 1 193 ? 2.424 1.444 -47.067 1.00 86.31 193 ARG A CA 1
ATOM 1602 C C . ARG A 1 193 ? 1.718 0.193 -47.577 1.00 86.31 193 ARG A C 1
ATOM 1604 O O . ARG A 1 193 ? 0.602 -0.088 -47.138 1.00 86.31 193 ARG A O 1
ATOM 1611 N N . VAL A 1 194 ? 2.373 -0.581 -48.441 1.00 89.44 194 VAL A N 1
ATOM 1612 C CA . VAL A 1 194 ? 1.822 -1.827 -48.997 1.00 89.44 194 VAL A CA 1
ATOM 1613 C C . VAL A 1 194 ? 1.686 -2.904 -47.920 1.00 89.44 194 VAL A C 1
ATOM 1615 O O . VAL A 1 194 ? 0.619 -3.505 -47.800 1.00 89.44 194 VAL A O 1
ATOM 1618 N N . CYS A 1 195 ? 2.707 -3.110 -47.081 1.00 88.69 195 CYS A N 1
ATOM 1619 C CA . CYS A 1 195 ? 2.642 -4.075 -45.978 1.00 88.69 195 CYS A CA 1
ATOM 1620 C C . CYS A 1 195 ? 1.509 -3.747 -44.997 1.00 88.69 195 CYS A C 1
ATOM 1622 O O . CYS A 1 195 ? 0.805 -4.646 -44.533 1.00 88.69 195 CYS A O 1
ATOM 1624 N N . LYS A 1 196 ? 1.287 -2.460 -44.705 1.00 86.38 196 LYS A N 1
ATOM 1625 C CA . LYS A 1 196 ? 0.164 -2.030 -43.869 1.00 86.38 196 LYS A CA 1
ATOM 1626 C C . LYS A 1 196 ? -1.179 -2.293 -44.546 1.00 86.38 196 LYS A C 1
ATOM 1628 O O . LYS A 1 196 ? -2.057 -2.868 -43.909 1.00 86.38 196 LYS A O 1
ATOM 1633 N N . ALA A 1 197 ? -1.333 -1.903 -45.812 1.00 87.75 197 ALA A N 1
ATOM 1634 C CA . ALA A 1 197 ? -2.566 -2.136 -46.562 1.00 87.75 197 ALA A CA 1
ATOM 1635 C C . ALA A 1 197 ? -2.923 -3.631 -46.601 1.00 87.75 197 ALA A C 1
ATOM 1637 O O . ALA A 1 197 ? -4.067 -3.992 -46.337 1.00 87.75 197 ALA A O 1
ATOM 1638 N N . HIS A 1 198 ? -1.931 -4.499 -46.824 1.00 89.44 198 HIS A N 1
ATOM 1639 C CA . HIS A 1 198 ? -2.084 -5.954 -46.741 1.00 89.44 198 HIS A CA 1
ATOM 1640 C C . HIS A 1 198 ? -2.610 -6.401 -45.370 1.00 89.44 198 HIS A C 1
ATOM 1642 O O . HIS A 1 198 ? -3.627 -7.088 -45.291 1.00 89.44 198 HIS A O 1
ATOM 1648 N N . ASN A 1 199 ? -1.977 -5.959 -44.280 1.00 88.38 199 ASN A N 1
ATOM 1649 C CA . ASN A 1 199 ? -2.380 -6.339 -42.922 1.00 88.38 199 ASN A CA 1
ATOM 1650 C C . ASN A 1 199 ? -3.780 -5.812 -42.539 1.00 88.38 199 ASN A C 1
ATOM 1652 O O . ASN A 1 199 ? -4.542 -6.509 -41.868 1.00 88.38 199 ASN A O 1
ATOM 1656 N N . ASP A 1 200 ? -4.144 -4.598 -42.955 1.00 88.38 200 ASP A N 1
ATOM 1657 C CA . ASP A 1 200 ? -5.474 -4.029 -42.697 1.00 88.38 200 ASP A CA 1
ATOM 1658 C C . ASP A 1 200 ? -6.569 -4.744 -43.513 1.00 88.38 200 ASP A C 1
ATOM 1660 O O . ASP A 1 200 ? -7.674 -4.973 -43.005 1.00 88.38 200 ASP A O 1
ATOM 1664 N N . ILE A 1 201 ? -6.256 -5.172 -44.742 1.00 89.19 201 ILE A N 1
ATOM 1665 C CA . ILE A 1 201 ? -7.140 -6.015 -45.556 1.00 89.19 201 ILE A CA 1
ATOM 1666 C C . ILE A 1 201 ? -7.367 -7.369 -44.876 1.00 89.19 201 ILE A C 1
ATOM 1668 O O . ILE A 1 201 ? -8.522 -7.770 -44.728 1.00 89.19 201 ILE A O 1
ATOM 1672 N N . LEU A 1 202 ? -6.308 -8.041 -44.404 1.00 88.62 202 LEU A N 1
ATOM 1673 C CA . LEU A 1 202 ? -6.432 -9.312 -43.676 1.00 88.62 202 LEU A CA 1
ATOM 1674 C C . LEU A 1 202 ? -7.393 -9.189 -42.486 1.00 88.62 202 LEU A C 1
ATOM 1676 O O . LEU A 1 202 ? -8.332 -9.973 -42.362 1.00 88.62 202 LEU A O 1
ATOM 1680 N N . ARG A 1 203 ? -7.239 -8.137 -41.674 1.00 88.12 203 ARG A N 1
ATOM 1681 C CA . ARG A 1 203 ? -8.125 -7.871 -40.527 1.00 88.12 203 ARG A CA 1
ATOM 1682 C C . ARG A 1 203 ? -9.566 -7.594 -40.937 1.00 88.12 203 ARG A C 1
ATOM 1684 O O . ARG A 1 203 ? -10.497 -8.011 -40.252 1.00 88.12 203 ARG A O 1
ATOM 1691 N N . THR A 1 204 ? -9.762 -6.877 -42.041 1.00 89.75 204 THR A N 1
ATOM 1692 C CA . THR A 1 204 ? -11.104 -6.589 -42.562 1.00 89.75 204 THR A CA 1
ATOM 1693 C C . THR A 1 204 ? -11.787 -7.873 -43.032 1.00 89.75 204 THR A C 1
ATOM 1695 O O . THR A 1 204 ? -12.965 -8.073 -42.735 1.00 89.75 204 THR A O 1
ATOM 1698 N N . TYR A 1 205 ? -11.054 -8.771 -43.699 1.00 88.31 205 TYR A N 1
ATOM 1699 C CA . TYR A 1 205 ? -11.562 -10.091 -44.078 1.00 88.31 205 TYR A CA 1
ATOM 1700 C C . TYR A 1 205 ? -11.909 -10.945 -42.860 1.00 88.31 205 TYR A C 1
ATOM 1702 O O . TYR A 1 205 ? -13.014 -11.475 -42.799 1.00 88.31 205 TYR A O 1
ATOM 1710 N N . GLU A 1 206 ? -11.027 -11.024 -41.864 1.00 88.31 206 GLU A N 1
ATOM 1711 C CA . GLU A 1 206 ? -11.296 -11.746 -40.613 1.00 88.31 206 GLU A CA 1
ATOM 1712 C C . GLU A 1 206 ? -12.558 -11.228 -39.908 1.00 88.31 206 GLU A C 1
ATOM 1714 O O . GLU A 1 206 ? -13.409 -12.010 -39.478 1.00 88.31 206 GLU A O 1
ATOM 1719 N N . ALA A 1 207 ? -12.723 -9.904 -39.829 1.00 89.06 207 ALA A N 1
ATOM 1720 C CA . ALA A 1 207 ? -13.914 -9.286 -39.253 1.00 89.06 207 ALA A CA 1
ATOM 1721 C C . ALA A 1 207 ? -15.181 -9.615 -40.060 1.00 89.06 207 ALA A C 1
ATOM 1723 O O . ALA A 1 207 ? -16.233 -9.876 -39.472 1.00 89.06 207 ALA A O 1
ATOM 1724 N N . LYS A 1 208 ? -15.089 -9.637 -41.396 1.00 92.12 208 LYS A N 1
ATOM 1725 C CA . LYS A 1 208 ? -16.210 -10.003 -42.271 1.00 92.12 208 LYS A CA 1
ATOM 1726 C C . LYS A 1 208 ? -16.587 -11.475 -42.164 1.00 92.12 208 LYS A C 1
ATOM 1728 O O . LYS A 1 208 ? -17.773 -11.767 -42.072 1.00 92.12 208 LYS A O 1
ATOM 1733 N N . LEU A 1 209 ? -15.618 -12.381 -42.108 1.00 89.62 209 LEU A N 1
ATOM 1734 C CA . LEU A 1 209 ? -15.864 -13.815 -41.929 1.00 89.62 209 LEU A CA 1
ATOM 1735 C C . LEU A 1 209 ? -16.595 -14.083 -40.612 1.00 89.62 209 LEU A C 1
ATOM 1737 O O . LEU A 1 209 ? -17.652 -14.713 -40.614 1.00 89.62 209 LEU A O 1
ATOM 1741 N N . ARG A 1 210 ? -16.132 -13.462 -39.519 1.00 89.69 210 ARG A N 1
ATOM 1742 C CA . ARG A 1 210 ? -16.833 -13.505 -38.227 1.00 89.69 210 ARG A CA 1
ATOM 1743 C C . ARG A 1 210 ? -18.251 -12.937 -38.303 1.00 89.69 210 ARG A C 1
ATOM 1745 O O . ARG A 1 210 ? -19.157 -13.512 -37.711 1.00 89.69 210 ARG A O 1
ATOM 1752 N N . GLN A 1 211 ? -18.463 -11.837 -39.033 1.00 92.56 211 GLN A N 1
ATOM 1753 C CA . GLN A 1 211 ? -19.796 -11.248 -39.222 1.00 92.56 211 GLN A CA 1
ATOM 1754 C C . GLN A 1 211 ? -20.768 -12.211 -39.925 1.00 92.56 211 GLN A C 1
ATOM 1756 O O . GLN A 1 211 ? -21.952 -12.217 -39.598 1.00 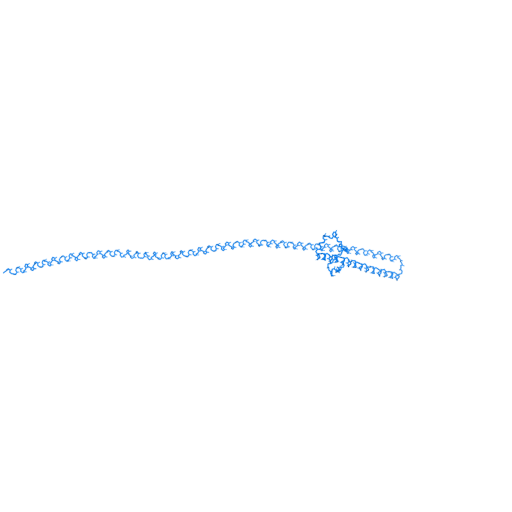92.56 211 GLN A O 1
ATOM 1761 N N . PHE A 1 212 ? -20.282 -13.025 -40.864 1.00 92.62 212 PHE A N 1
ATOM 1762 C CA . PHE A 1 212 ? -21.076 -14.052 -41.547 1.00 92.62 212 PHE A CA 1
ATOM 1763 C C . PHE A 1 212 ? -21.169 -15.377 -40.773 1.00 92.62 212 PHE A C 1
ATOM 1765 O O . PHE A 1 212 ? -21.746 -16.333 -41.281 1.00 92.62 212 PHE A O 1
ATOM 1772 N N . GLY A 1 213 ? -20.636 -15.437 -39.548 1.00 89.56 213 GLY A N 1
ATOM 1773 C CA . GLY A 1 213 ? -20.670 -16.636 -38.713 1.00 89.56 213 GLY A CA 1
ATOM 1774 C C . GLY A 1 213 ? -19.683 -17.721 -39.139 1.00 89.56 213 GLY A C 1
ATOM 1775 O O . GLY A 1 213 ? -19.867 -18.862 -38.740 1.00 89.56 213 GLY A O 1
ATOM 1776 N N . ILE A 1 214 ? -18.658 -17.376 -39.927 1.00 88.94 214 ILE A N 1
ATOM 1777 C CA . ILE A 1 214 ? -17.590 -18.288 -40.351 1.00 88.94 214 ILE A CA 1
ATOM 1778 C C . ILE A 1 214 ? -16.403 -18.113 -39.386 1.00 88.94 214 ILE A C 1
ATOM 1780 O O . ILE A 1 214 ? -15.769 -17.047 -39.389 1.00 88.94 214 ILE A O 1
ATOM 1784 N N . PRO A 1 215 ? -16.092 -19.108 -38.536 1.00 84.19 215 PRO A N 1
ATOM 1785 C CA . PRO A 1 215 ? -14.901 -19.103 -37.695 1.00 84.19 215 PRO A CA 1
ATOM 1786 C C . PRO A 1 215 ? -13.624 -19.060 -38.541 1.00 84.19 215 PRO A C 1
ATOM 1788 O O . PRO A 1 215 ? -13.520 -19.700 -39.586 1.00 84.19 215 PRO A O 1
ATOM 1791 N N . ILE A 1 216 ? -12.620 -18.313 -38.081 1.00 77.25 216 ILE A N 1
ATOM 1792 C CA . ILE A 1 216 ? -11.349 -18.143 -38.810 1.00 77.25 216 ILE A CA 1
ATOM 1793 C C . ILE A 1 216 ? -10.583 -19.477 -38.870 1.00 77.25 216 ILE A C 1
ATOM 1795 O O . ILE A 1 216 ? -9.816 -19.732 -39.794 1.00 77.25 216 ILE A O 1
ATOM 1799 N N . GLU A 1 217 ? -10.841 -20.355 -37.905 1.00 82.00 217 GLU A N 1
ATOM 1800 C CA . GLU A 1 217 ? -10.292 -21.700 -37.784 1.00 82.00 217 GLU A CA 1
ATOM 1801 C C . GLU A 1 217 ? -10.766 -22.637 -38.910 1.00 82.00 217 GLU A C 1
ATOM 1803 O O . GLU A 1 217 ? -10.045 -23.568 -39.268 1.00 82.00 217 GLU A O 1
ATOM 1808 N N . GLU A 1 218 ? -11.932 -22.376 -39.514 1.00 78.44 218 GLU A N 1
ATOM 1809 C CA . GLU A 1 218 ? -12.506 -23.198 -40.594 1.00 78.44 218 GLU A CA 1
ATOM 1810 C C . GLU A 1 218 ? -11.861 -22.938 -41.967 1.00 78.44 218 GLU A C 1
ATOM 1812 O O . GLU A 1 218 ? -12.050 -23.710 -42.904 1.00 78.44 218 GLU A O 1
ATOM 1817 N N . ILE A 1 219 ? -11.056 -21.879 -42.095 1.00 79.69 219 ILE A N 1
ATOM 1818 C CA . ILE A 1 219 ? -10.428 -21.455 -43.359 1.00 79.69 219 ILE A CA 1
ATOM 1819 C C . ILE A 1 219 ? -9.252 -22.371 -43.754 1.00 79.69 219 ILE A C 1
ATOM 1821 O O . ILE A 1 219 ? -8.840 -22.400 -44.913 1.00 79.69 219 ILE A O 1
ATOM 1825 N N . GLY A 1 220 ? -8.705 -23.145 -42.810 1.00 81.25 220 GLY A N 1
ATOM 1826 C CA . GLY A 1 220 ? -7.676 -24.158 -43.079 1.00 81.25 220 GLY A CA 1
ATOM 1827 C C . GLY A 1 220 ? -6.273 -23.613 -43.381 1.00 81.25 220 GLY A C 1
ATOM 1828 O O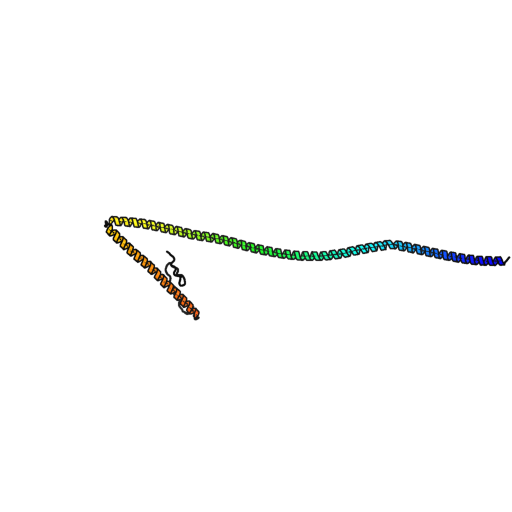 . GLY A 1 220 ? -5.351 -24.394 -43.612 1.00 81.25 220 GLY A O 1
ATOM 1829 N N . PHE A 1 221 ? -6.073 -22.293 -43.348 1.00 82.62 221 PHE A N 1
ATOM 1830 C CA . PHE A 1 221 ? -4.756 -21.661 -43.436 1.00 82.62 221 PHE A CA 1
ATOM 1831 C C . PHE A 1 221 ? -4.684 -20.403 -42.569 1.00 82.62 221 PHE A C 1
ATOM 1833 O O . PHE A 1 221 ? -5.692 -19.758 -42.290 1.00 82.62 221 PHE A O 1
ATOM 1840 N N . LYS A 1 222 ? -3.467 -20.034 -42.159 1.00 82.81 222 LYS A N 1
ATOM 1841 C CA . LYS A 1 222 ? -3.195 -18.795 -41.427 1.00 82.81 222 LYS A CA 1
ATOM 1842 C C . LYS A 1 222 ? -2.452 -17.821 -42.346 1.00 82.81 222 LYS A C 1
ATOM 1844 O O . LYS A 1 222 ? -1.313 -18.121 -42.710 1.00 82.81 222 LYS A O 1
ATOM 1849 N N . PRO A 1 223 ? -3.056 -16.683 -42.734 1.00 84.50 223 PRO A N 1
ATOM 1850 C CA . PRO A 1 223 ? -2.370 -15.677 -43.536 1.00 84.50 223 PRO A CA 1
ATOM 1851 C C . PRO A 1 223 ? -1.102 -15.167 -42.841 1.00 84.50 223 PRO A C 1
ATOM 1853 O O . PRO A 1 223 ? -1.094 -14.947 -41.628 1.00 84.50 223 PRO A O 1
ATOM 1856 N N . LEU A 1 224 ? -0.030 -14.961 -43.609 1.00 85.00 224 LEU A N 1
ATOM 1857 C CA . LEU A 1 224 ? 1.192 -14.343 -43.099 1.00 85.00 224 LEU A CA 1
ATOM 1858 C C . LEU A 1 224 ? 1.017 -12.819 -43.058 1.00 85.00 224 LEU A C 1
ATOM 1860 O O . LEU A 1 224 ? 0.762 -12.185 -44.087 1.00 85.00 224 LEU A O 1
ATOM 1864 N N . GLU A 1 225 ? 1.173 -12.232 -41.872 1.00 82.69 225 GLU A N 1
ATOM 1865 C CA . GLU A 1 225 ? 1.248 -10.778 -41.729 1.00 82.69 225 GLU A CA 1
ATOM 1866 C C . GLU A 1 225 ? 2.572 -10.270 -42.310 1.00 82.69 225 GLU A C 1
ATOM 1868 O O . GLU A 1 225 ? 3.647 -10.812 -42.044 1.00 82.69 225 GLU A O 1
ATOM 1873 N N . SER A 1 226 ? 2.495 -9.207 -43.107 1.00 82.44 226 SER A N 1
ATOM 1874 C CA . SER A 1 226 ? 3.681 -8.559 -43.659 1.00 82.44 226 SER A CA 1
ATOM 1875 C C . SER A 1 226 ? 4.383 -7.750 -42.569 1.00 82.44 226 SER A C 1
ATOM 1877 O O . SER A 1 226 ? 3.768 -6.878 -41.951 1.00 82.44 226 SER A O 1
ATOM 1879 N N . ALA A 1 227 ? 5.674 -8.012 -42.354 1.00 74.00 227 ALA A N 1
ATOM 1880 C CA . ALA A 1 227 ? 6.521 -7.266 -41.429 1.00 74.00 227 ALA A CA 1
ATOM 1881 C C . ALA A 1 227 ? 7.560 -6.445 -42.202 1.00 74.00 227 ALA A C 1
ATOM 1883 O O . ALA A 1 227 ? 8.227 -6.961 -43.098 1.00 74.00 227 ALA A O 1
ATOM 1884 N N . VAL A 1 228 ? 7.725 -5.176 -41.829 1.00 72.94 228 VAL A N 1
ATOM 1885 C CA . VAL A 1 228 ? 8.817 -4.333 -42.328 1.00 72.94 228 VAL A CA 1
ATOM 1886 C C . VAL A 1 228 ? 9.946 -4.391 -41.309 1.00 72.94 228 VAL A C 1
ATOM 1888 O O . VAL A 1 228 ? 9.735 -4.127 -40.125 1.00 72.94 228 VAL A O 1
ATOM 1891 N N . ALA A 1 229 ? 11.147 -4.769 -41.748 1.00 64.25 229 ALA A N 1
ATOM 1892 C CA . ALA A 1 229 ? 12.301 -4.895 -40.866 1.00 64.25 229 ALA A CA 1
ATOM 1893 C C . ALA A 1 229 ? 12.561 -3.576 -40.112 1.00 64.25 229 ALA A C 1
ATOM 1895 O O . ALA A 1 229 ? 12.784 -2.534 -40.722 1.00 64.25 229 ALA A O 1
ATOM 1896 N N . GLY A 1 230 ? 12.517 -3.626 -38.778 1.00 63.28 230 GLY A N 1
ATOM 1897 C CA . GLY A 1 230 ? 12.797 -2.478 -37.910 1.00 63.28 230 GLY A CA 1
ATOM 1898 C C . GLY A 1 230 ? 11.651 -1.474 -37.722 1.00 63.28 230 GLY A C 1
ATOM 1899 O O . GLY A 1 230 ? 11.834 -0.522 -36.968 1.00 63.28 230 GLY A O 1
ATOM 1900 N N . GLN A 1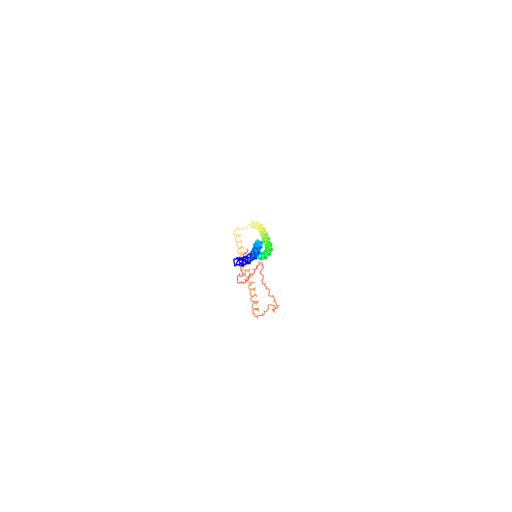 231 ? 10.477 -1.675 -38.335 1.00 65.31 231 GLN A N 1
ATOM 1901 C CA . GLN A 1 231 ? 9.320 -0.784 -38.178 1.00 65.31 231 GLN A CA 1
ATOM 1902 C C . GLN A 1 231 ? 8.091 -1.539 -37.667 1.00 65.31 231 GLN A C 1
ATOM 1904 O O . GLN A 1 231 ? 7.677 -2.555 -38.222 1.00 65.31 231 GLN A O 1
ATOM 1909 N N . GLN A 1 232 ? 7.470 -1.012 -36.611 1.00 64.81 232 GLN A N 1
ATOM 1910 C CA . GLN A 1 232 ? 6.205 -1.532 -36.107 1.00 64.81 232 GLN A CA 1
ATOM 1911 C C . GLN A 1 232 ? 5.052 -0.805 -36.810 1.00 64.81 232 GLN A C 1
ATOM 1913 O O . GLN A 1 232 ? 4.836 0.384 -36.592 1.00 64.81 232 GLN A O 1
ATOM 1918 N N . LEU A 1 233 ? 4.326 -1.512 -37.680 1.00 69.88 233 LEU A N 1
ATOM 1919 C CA . LEU A 1 233 ? 3.183 -0.948 -38.402 1.00 69.88 233 LEU A CA 1
ATOM 1920 C C . LEU A 1 233 ? 1.986 -0.800 -37.448 1.00 69.88 233 LEU A C 1
ATOM 1922 O O . LEU A 1 233 ? 1.491 -1.785 -36.891 1.00 69.88 233 LEU A O 1
ATOM 1926 N N . GLY A 1 234 ? 1.515 0.432 -37.253 1.00 66.44 234 GLY A N 1
ATOM 1927 C CA . GLY A 1 234 ? 0.331 0.727 -36.449 1.00 66.44 234 GLY A CA 1
ATOM 1928 C C . GLY A 1 234 ? -0.964 0.243 -37.114 1.00 66.44 234 GLY A C 1
ATOM 1929 O O . GLY A 1 234 ? -1.012 -0.028 -38.314 1.00 66.44 234 GLY A O 1
ATOM 1930 N N . ARG A 1 235 ? -2.048 0.142 -36.334 1.00 67.38 235 ARG A N 1
ATOM 1931 C CA . ARG A 1 235 ? -3.373 -0.270 -36.836 1.00 67.38 235 ARG A CA 1
ATOM 1932 C C . ARG A 1 235 ? -4.198 0.936 -37.306 1.00 67.38 235 ARG A C 1
ATOM 1934 O O . ARG A 1 235 ? -4.140 1.994 -36.683 1.00 67.38 235 ARG A O 1
ATOM 1941 N N . GLY A 1 236 ? -5.011 0.758 -38.351 1.00 63.69 236 GLY A N 1
ATOM 1942 C CA . GLY A 1 236 ? -5.974 1.764 -38.820 1.00 63.69 236 GLY A CA 1
ATOM 1943 C C . GLY A 1 236 ? -5.365 2.866 -39.694 1.00 63.69 236 GLY A C 1
ATOM 1944 O O . GLY A 1 236 ? -4.160 2.901 -39.937 1.00 63.69 236 GLY A O 1
ATOM 1945 N N . VAL A 1 237 ? -6.194 3.800 -40.176 1.00 58.22 237 VAL A N 1
ATOM 1946 C CA . VAL A 1 237 ? -5.835 4.761 -41.245 1.00 58.22 237 VAL A CA 1
ATOM 1947 C C . VAL A 1 237 ? -4.592 5.603 -40.906 1.00 58.22 237 VAL A C 1
ATOM 1949 O O . VAL A 1 237 ? -3.727 5.781 -41.758 1.00 58.22 237 VAL A O 1
ATOM 1952 N N . ALA A 1 238 ? -4.410 5.976 -39.635 1.00 58.78 238 ALA A N 1
ATOM 1953 C CA . ALA A 1 238 ? -3.254 6.734 -39.140 1.00 58.78 238 ALA A CA 1
ATOM 1954 C C . ALA A 1 238 ? -2.054 5.875 -38.682 1.00 58.78 238 ALA A C 1
ATOM 1956 O O . ALA A 1 238 ? -1.039 6.417 -38.272 1.00 58.78 238 ALA A O 1
ATOM 1957 N N . GLY A 1 239 ? -2.107 4.541 -38.773 1.00 62.62 239 GLY A N 1
ATOM 1958 C CA . GLY A 1 239 ? -1.052 3.630 -38.293 1.00 62.62 239 GLY A CA 1
ATOM 1959 C C . GLY A 1 239 ? 0.282 3.660 -39.056 1.00 62.62 239 GLY A C 1
ATOM 1960 O O . GLY A 1 239 ? 1.128 2.800 -38.839 1.00 62.62 239 GLY A O 1
ATOM 1961 N N . LEU A 1 240 ? 0.458 4.618 -39.968 1.00 62.62 240 LEU A N 1
ATOM 1962 C CA . LEU A 1 240 ? 1.692 4.844 -40.720 1.00 62.62 240 LEU A CA 1
ATOM 1963 C C . LEU A 1 240 ? 2.294 6.198 -40.310 1.00 62.62 240 LEU A C 1
ATOM 1965 O O . LEU A 1 240 ? 2.670 7.000 -41.155 1.00 62.62 240 LEU A O 1
ATOM 1969 N N . VAL A 1 241 ? 2.315 6.497 -39.007 1.00 54.62 241 VAL A N 1
ATOM 1970 C CA . VAL A 1 241 ? 3.169 7.577 -38.506 1.00 54.62 241 VAL A CA 1
ATOM 1971 C C . VAL A 1 241 ? 4.583 7.028 -38.563 1.00 54.62 241 VAL A C 1
ATOM 1973 O O . VAL A 1 241 ? 4.945 6.142 -37.792 1.00 54.62 241 VAL A O 1
ATOM 1976 N N . THR A 1 242 ? 5.351 7.502 -39.536 1.00 46.62 242 THR A N 1
ATOM 1977 C CA . THR A 1 242 ? 6.791 7.292 -39.596 1.00 46.62 242 THR A CA 1
ATOM 1978 C C . THR A 1 242 ? 7.366 7.750 -38.260 1.00 46.62 242 THR A C 1
ATOM 1980 O O . THR A 1 242 ? 7.377 8.951 -37.983 1.00 46.62 242 THR A O 1
ATOM 1983 N N . SER A 1 243 ? 7.803 6.824 -37.404 1.00 36.69 243 SER A N 1
ATOM 1984 C CA . SER A 1 243 ? 8.744 7.196 -36.350 1.00 36.69 243 SER A CA 1
ATOM 1985 C C . SER A 1 243 ? 9.881 7.953 -37.045 1.00 36.69 243 SER A C 1
ATOM 1987 O O . SER A 1 243 ? 10.397 7.431 -38.041 1.00 36.69 243 SER A O 1
ATOM 1989 N N . PRO A 1 244 ? 10.220 9.184 -36.622 1.00 31.03 244 PRO A N 1
ATOM 1990 C CA . PRO A 1 244 ? 11.371 9.854 -37.196 1.00 31.03 244 PRO A CA 1
ATOM 1991 C C . PRO A 1 244 ? 12.625 9.005 -36.917 1.00 31.03 244 PRO A C 1
ATOM 1993 O O . PRO A 1 244 ? 12.601 8.201 -35.976 1.00 31.03 244 PRO A O 1
ATOM 1996 N N . PRO A 1 245 ? 13.664 9.125 -37.761 1.00 40.09 245 PRO A N 1
ATOM 1997 C CA . PRO A 1 245 ? 14.918 8.393 -37.588 1.00 40.09 245 PRO A CA 1
ATOM 1998 C C . PRO A 1 245 ? 15.533 8.584 -36.195 1.00 40.09 245 PRO A C 1
ATOM 2000 O O . PRO A 1 245 ? 15.352 9.674 -35.604 1.00 40.09 245 PRO A O 1
#

pLDDT: mean 88.09, std 12.5, range [31.03, 98.62]

Radius of gyration: 69.8 Å; chains: 1; bounding box: 142×47×192 Å

Secondary structure (DSSP, 8-state):
--HHHHHHHHHHHHHHHHHHHHHHHHHHHHHHHHHHHHHHHHHHHHHHHHHHHHHHHHHHHHHHHHHHHHHHHHHHHHHHHHHHHHHHHHHHHHHHHHHHHHHHHHHHHHHHHHHHHHHHHHHHHHHHHHHHHHHHHHHHHHHHHHHHHHHHHHHHHHTT--HHHHHHHHHHHHHHHHHHHHHHHHHHHHHHHHHHHHHHHHHHHHHHHHHTT--GGGGSS-PPPP-BTTB-PPSSTT-------